Protein AF-A0A397UPJ2-F1 (afdb_monomer_lite)

Radius of gyration: 20.9 Å; chains: 1; bounding box: 59×43×57 Å

Sequence (207 aa):
MSSYKTDNSIGLPILYLQDHKKALWNKFHKKYPNGMQRTTFMTQLEGSRFVYKETLGSLCTTCNELGYKVFENIESLINTQIKNNMLKVRNDARDGSKFVRKGFATNLKVSPIEVALHSPCISHCLQQAFDNCNLDHPEICKDCDKLFTLFSNLKENVDSEFHESLIEYQNQLIYLMAHHARKTYLNAQLDVELAQLDMNGALLIVD

Foldseek 3Di:
DQLFDADPVPRHTAAEDPAPPVVVVVVVVPDDPPDDDPVNSVVVVVPDRYDYPPCCCCNPVLSNCLLPVLLVVVVVCCVPQPPPPPPVLVVLSVLLSCCLNPVLLVLWDADLVLHGDADLACLRRLCNLVVNDPDHNPDHDPSVVSLVVSLVVSCVRGDPVCNVVSVVSSVSSSVSSSVSSVVSSVVSCPVVQVVPADPPDDDDDDD

Secondary structure (DSSP, 8-state):
----PBPTTT-PBPEEESS-HHHHHHHHHTT--S---HHHHHHHHHSSSEEEGGGGGGTSHHIIIIIIIHHHHHHHHHHHHS-TT-HHHHHHHHHHHHIIIIIGGGG--B-TTSPBPP-SBGGG-HHHHTT---S---B--HHHHHHHHHHHHHHHHS-GGGHHHHHHHHHHHHHHHHHHHHHHHHHHHHHHHHHT--TT-------

pLDDT: mean 74.75, std 17.22, range [31.22, 95.62]

Structure (mmCIF, N/CA/C/O backbone):
data_AF-A0A397UPJ2-F1
#
_entry.id   AF-A0A397UPJ2-F1
#
loop_
_atom_site.group_PDB
_atom_site.id
_atom_site.type_symbol
_atom_site.label_atom_id
_atom_site.label_alt_id
_atom_site.label_comp_id
_atom_site.label_asym_id
_atom_site.label_entity_id
_atom_site.label_seq_id
_atom_site.pdbx_PDB_ins_code
_atom_site.Cartn_x
_atom_site.Cartn_y
_atom_site.Cartn_z
_atom_site.occupancy
_atom_site.B_iso_or_equiv
_atom_site.auth_seq_id
_atom_site.auth_comp_id
_atom_site.auth_asym_id
_atom_site.auth_atom_id
_atom_site.pdbx_PDB_model_num
ATOM 1 N N . MET A 1 1 ? 3.906 25.081 -5.297 1.00 31.22 1 MET A N 1
ATOM 2 C CA . MET A 1 1 ? 5.373 25.195 -5.119 1.00 31.22 1 MET A CA 1
ATOM 3 C C . MET A 1 1 ? 5.933 23.786 -5.139 1.00 31.22 1 MET A C 1
ATOM 5 O O . MET A 1 1 ? 5.355 22.944 -4.466 1.00 31.22 1 MET A O 1
ATOM 9 N N . SER A 1 2 ? 6.943 23.493 -5.965 1.00 34.75 2 SER A N 1
ATOM 10 C CA . SER A 1 2 ? 7.467 22.125 -6.059 1.00 34.75 2 SER A CA 1
ATOM 11 C C . SER A 1 2 ? 8.169 21.735 -4.751 1.00 34.75 2 SER A C 1
ATOM 13 O O . SER A 1 2 ? 8.813 22.562 -4.109 1.00 34.75 2 SER A O 1
ATOM 15 N N . SER A 1 3 ? 7.995 20.486 -4.324 1.00 46.88 3 SER A N 1
ATOM 16 C CA . SER A 1 3 ? 8.509 19.916 -3.068 1.00 46.88 3 SER A CA 1
ATOM 17 C C . SER A 1 3 ? 10.014 19.603 -3.101 1.00 46.88 3 SER A C 1
ATOM 19 O O . SER A 1 3 ? 10.554 19.027 -2.153 1.00 46.88 3 SER A O 1
ATOM 21 N N . TYR A 1 4 ? 10.715 19.989 -4.171 1.00 48.19 4 TYR A N 1
ATOM 22 C CA . TYR A 1 4 ? 12.135 19.710 -4.351 1.00 48.19 4 TYR A CA 1
ATOM 23 C C . TYR A 1 4 ? 12.981 20.681 -3.532 1.00 48.19 4 TYR A C 1
ATOM 25 O O . TYR A 1 4 ? 13.008 21.885 -3.784 1.00 48.19 4 TYR A O 1
ATOM 33 N N . LYS A 1 5 ? 13.703 20.145 -2.545 1.00 54.22 5 LYS A N 1
ATOM 34 C CA . LYS A 1 5 ? 14.670 20.929 -1.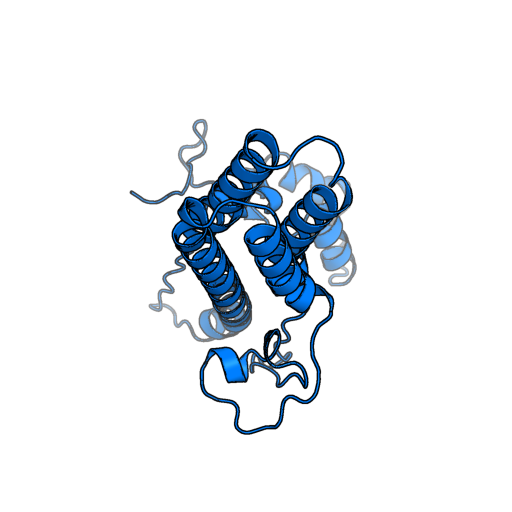776 1.00 54.22 5 LYS A CA 1
ATOM 35 C C . LYS A 1 5 ? 15.905 21.195 -2.635 1.00 54.22 5 LYS A C 1
ATOM 37 O O . LYS A 1 5 ? 16.397 20.304 -3.323 1.00 54.22 5 LYS A O 1
ATOM 42 N N . THR A 1 6 ? 16.428 22.407 -2.580 1.00 58.97 6 THR A N 1
ATOM 43 C CA . THR A 1 6 ? 17.732 22.753 -3.152 1.00 58.97 6 THR A CA 1
ATOM 44 C C . THR A 1 6 ? 18.796 22.639 -2.075 1.00 58.97 6 THR A C 1
ATOM 46 O O . THR A 1 6 ? 18.542 22.938 -0.910 1.00 58.97 6 THR A O 1
ATOM 49 N N . ASP A 1 7 ? 19.990 22.195 -2.447 1.00 61.72 7 ASP A N 1
ATOM 50 C CA . ASP A 1 7 ? 21.124 22.234 -1.534 1.00 61.72 7 ASP A CA 1
ATOM 51 C C . ASP A 1 7 ? 21.530 23.694 -1.304 1.00 61.72 7 ASP A C 1
ATOM 53 O O . ASP A 1 7 ? 21.898 24.398 -2.246 1.00 61.72 7 ASP A O 1
ATOM 57 N N . ASN A 1 8 ? 21.454 24.144 -0.053 1.00 64.50 8 ASN A N 1
ATOM 58 C CA . ASN A 1 8 ? 21.677 25.542 0.321 1.00 64.50 8 ASN A CA 1
ATOM 59 C C . ASN A 1 8 ? 23.109 26.032 0.054 1.00 64.50 8 ASN A C 1
ATOM 61 O O . ASN A 1 8 ? 23.333 27.238 0.016 1.00 64.50 8 ASN A O 1
ATOM 65 N N . SER A 1 9 ? 24.072 25.124 -0.113 1.00 67.06 9 SER A N 1
ATOM 66 C CA . SER A 1 9 ? 25.475 25.468 -0.350 1.00 67.06 9 SER A CA 1
ATOM 67 C C . SER A 1 9 ? 25.820 25.619 -1.831 1.00 67.06 9 SER A C 1
ATOM 69 O O . SER A 1 9 ? 26.728 26.373 -2.168 1.00 67.06 9 SER A O 1
ATOM 71 N N . ILE A 1 10 ? 25.085 24.943 -2.722 1.00 69.06 10 ILE A N 1
ATOM 72 C CA . ILE A 1 10 ? 25.410 24.887 -4.161 1.00 69.06 10 ILE A CA 1
ATOM 73 C C . ILE A 1 10 ? 24.262 25.370 -5.060 1.00 69.06 10 ILE A C 1
ATOM 75 O O . ILE A 1 10 ? 24.441 25.483 -6.268 1.00 69.06 10 ILE A O 1
ATOM 79 N N . GLY A 1 11 ? 23.076 25.634 -4.502 1.00 66.75 11 GLY A N 1
ATOM 80 C CA . GLY A 1 11 ? 21.906 26.153 -5.225 1.00 66.75 11 GLY A CA 1
ATOM 81 C C . GLY A 1 11 ? 21.246 25.159 -6.187 1.00 66.75 11 GLY A C 1
ATOM 82 O O . GLY A 1 11 ? 20.340 25.522 -6.930 1.00 66.75 11 GLY A O 1
ATOM 83 N N . LEU A 1 12 ? 21.688 23.902 -6.193 1.00 61.72 12 LEU A N 1
ATOM 84 C CA . LEU A 1 12 ? 21.225 22.886 -7.134 1.00 61.72 12 LEU A CA 1
ATOM 85 C C . LEU A 1 12 ? 20.161 21.952 -6.488 1.00 61.72 12 LEU A C 1
ATOM 87 O O . LEU A 1 12 ? 20.225 21.707 -5.277 1.00 61.72 12 LEU A O 1
ATOM 91 N N . PRO A 1 13 ? 19.253 21.315 -7.263 1.00 50.25 13 PRO A N 1
ATOM 92 C CA . PRO A 1 13 ? 18.178 20.443 -6.740 1.00 50.25 13 PRO A CA 1
ATOM 93 C C . PRO A 1 13 ? 18.656 19.127 -6.100 1.00 50.25 13 PRO A C 1
ATOM 95 O O . PRO A 1 13 ? 19.396 18.376 -6.737 1.00 50.25 13 PRO A O 1
ATOM 98 N N . ILE A 1 14 ? 18.233 18.817 -4.872 1.00 59.03 14 ILE A N 1
ATOM 99 C CA . ILE A 1 14 ? 18.568 17.563 -4.172 1.00 59.03 14 ILE A CA 1
ATOM 100 C C . ILE A 1 14 ? 18.069 16.353 -4.972 1.00 59.03 14 ILE A C 1
ATOM 102 O O . ILE A 1 14 ? 16.953 16.343 -5.487 1.00 59.03 14 ILE A O 1
ATOM 106 N N . LEU A 1 15 ? 18.917 15.330 -5.073 1.00 54.28 15 LEU A N 1
ATOM 107 C CA . LEU A 1 15 ? 18.649 14.098 -5.807 1.00 54.28 15 LEU A CA 1
ATOM 108 C C . LEU A 1 15 ? 18.222 13.003 -4.821 1.00 54.28 15 LEU A C 1
ATOM 110 O O . LEU A 1 15 ? 18.795 12.870 -3.742 1.00 54.28 15 LEU A O 1
ATOM 114 N N . TYR A 1 16 ? 17.224 12.193 -5.168 1.00 58.97 16 TYR A N 1
ATOM 115 C CA . TYR A 1 16 ? 16.673 11.190 -4.252 1.00 58.97 16 TYR A CA 1
ATOM 116 C C . TYR A 1 16 ? 16.982 9.774 -4.740 1.00 58.97 16 TYR A C 1
ATOM 118 O O . TYR A 1 16 ? 16.667 9.411 -5.870 1.00 58.97 16 TYR A O 1
ATOM 126 N N . LEU A 1 17 ? 17.611 8.963 -3.889 1.00 53.00 17 LEU A N 1
ATOM 127 C CA . LEU A 1 17 ? 17.987 7.587 -4.221 1.00 53.00 17 LEU A CA 1
ATOM 128 C C . LEU A 1 17 ? 16.812 6.646 -3.998 1.00 53.00 17 LEU A C 1
ATOM 130 O O . LEU A 1 17 ? 16.238 6.654 -2.915 1.00 53.00 17 LEU A O 1
ATOM 134 N N . GLN A 1 18 ? 16.511 5.799 -4.983 1.00 50.25 18 GLN A N 1
ATOM 135 C CA . GLN A 1 18 ? 15.417 4.826 -4.930 1.00 50.25 18 GLN A CA 1
ATOM 136 C C . GLN A 1 18 ? 15.687 3.614 -4.022 1.00 50.25 18 GLN A C 1
ATOM 138 O O . GLN A 1 18 ? 14.774 3.119 -3.374 1.00 50.25 18 GLN A O 1
ATOM 143 N N . ASP A 1 19 ? 16.926 3.152 -3.921 1.00 52.41 19 ASP A N 1
ATOM 144 C CA . ASP A 1 19 ? 17.289 2.019 -3.065 1.00 52.41 19 ASP A CA 1
ATOM 145 C C . ASP A 1 19 ? 18.333 2.457 -2.029 1.00 52.41 19 ASP A C 1
ATOM 147 O O . ASP A 1 19 ? 19.023 3.466 -2.213 1.00 52.41 19 ASP A O 1
ATOM 151 N N . HIS A 1 20 ? 18.486 1.715 -0.922 1.00 57.12 20 HIS A N 1
ATOM 152 C CA . HIS A 1 20 ? 19.524 2.056 0.057 1.00 57.12 20 HIS A CA 1
ATOM 153 C C . HIS A 1 20 ? 20.905 1.875 -0.560 1.00 57.12 20 HIS A C 1
ATOM 155 O O . HIS A 1 20 ? 21.115 0.994 -1.397 1.00 57.12 20 HIS A O 1
ATOM 161 N N . LYS A 1 21 ? 21.886 2.655 -0.085 1.00 58.38 21 LYS A N 1
ATOM 162 C CA . LYS A 1 21 ? 23.268 2.647 -0.604 1.00 58.38 21 LYS A CA 1
ATOM 163 C C . LYS A 1 21 ? 23.825 1.220 -0.773 1.00 58.38 21 LYS A C 1
ATOM 165 O O . LYS A 1 21 ? 24.431 0.901 -1.790 1.00 58.38 21 LYS A O 1
ATOM 170 N N . LYS A 1 22 ? 23.536 0.322 0.181 1.00 58.09 22 LYS A N 1
ATOM 171 C CA . LYS A 1 22 ? 23.939 -1.102 0.144 1.00 58.09 22 LYS A CA 1
ATOM 172 C C . LYS A 1 22 ? 23.245 -1.953 -0.948 1.00 58.09 22 LYS A C 1
ATOM 174 O O . LYS A 1 22 ? 23.855 -2.895 -1.441 1.00 58.09 22 LYS A O 1
ATOM 179 N N . ALA A 1 23 ? 22.013 -1.647 -1.349 1.00 61.28 23 ALA A N 1
ATOM 180 C CA . ALA A 1 23 ? 21.293 -2.357 -2.409 1.00 61.28 23 ALA A CA 1
ATOM 181 C C . ALA A 1 23 ? 21.752 -1.882 -3.793 1.00 61.28 23 ALA A C 1
ATOM 183 O O . ALA A 1 23 ? 22.060 -2.715 -4.647 1.00 61.28 23 ALA A O 1
ATOM 184 N N . LEU A 1 24 ? 21.912 -0.564 -3.973 1.00 58.84 24 LEU A N 1
ATOM 185 C CA . LEU A 1 24 ? 22.526 0.019 -5.173 1.00 58.84 24 LEU A CA 1
ATOM 186 C C . LEU A 1 24 ? 23.923 -0.557 -5.410 1.00 58.84 24 LEU A C 1
ATOM 188 O O . LEU A 1 24 ? 24.246 -0.963 -6.522 1.00 58.84 24 LEU A O 1
ATOM 192 N N . TRP A 1 25 ? 24.707 -0.691 -4.341 1.00 59.22 25 TRP A N 1
ATOM 193 C CA . TRP A 1 25 ? 26.017 -1.332 -4.365 1.00 59.22 25 TRP A CA 1
ATOM 194 C C . TRP A 1 25 ? 25.984 -2.769 -4.907 1.00 59.22 25 TRP A C 1
ATOM 196 O O . TRP A 1 25 ? 26.694 -3.093 -5.858 1.00 59.22 25 TRP A O 1
ATOM 206 N N . ASN A 1 26 ? 25.130 -3.629 -4.346 1.00 60.22 26 ASN A N 1
ATOM 207 C CA . ASN A 1 26 ? 25.022 -5.027 -4.779 1.00 60.22 26 ASN A CA 1
ATOM 208 C C . ASN A 1 26 ? 24.578 -5.153 -6.247 1.00 60.22 26 ASN A C 1
ATOM 210 O O . ASN A 1 26 ? 24.963 -6.098 -6.937 1.00 60.22 26 ASN A O 1
ATOM 214 N N . LYS A 1 27 ? 23.779 -4.196 -6.732 1.00 59.09 27 LYS A N 1
ATOM 215 C CA . LYS A 1 27 ? 23.337 -4.107 -8.129 1.00 59.09 27 LYS A CA 1
ATOM 216 C C . LYS A 1 27 ? 24.473 -3.647 -9.054 1.00 59.09 27 LYS A C 1
ATOM 218 O O . LYS A 1 27 ? 24.618 -4.200 -10.141 1.00 59.09 27 LYS A O 1
ATOM 223 N N . PHE A 1 28 ? 25.306 -2.703 -8.606 1.00 53.25 28 PHE A N 1
ATOM 224 C CA . PHE A 1 28 ? 26.460 -2.184 -9.352 1.00 53.25 28 PHE A CA 1
ATOM 225 C C . PHE A 1 28 ? 27.577 -3.227 -9.498 1.00 53.25 28 PHE A C 1
ATOM 227 O O . PHE A 1 28 ? 28.099 -3.431 -10.591 1.00 53.25 28 PHE A O 1
ATOM 234 N N . HIS A 1 29 ? 27.870 -3.972 -8.427 1.00 55.66 29 HIS A N 1
ATOM 235 C CA . HIS A 1 29 ? 28.884 -5.032 -8.428 1.00 55.66 29 HIS A CA 1
ATOM 236 C C . HIS A 1 29 ? 28.543 -6.198 -9.376 1.00 55.66 29 HIS A C 1
ATOM 238 O O . HIS A 1 29 ? 29.433 -6.932 -9.803 1.00 55.66 29 HIS A O 1
ATOM 244 N N . LYS A 1 30 ? 27.261 -6.376 -9.723 1.00 55.03 30 LYS A N 1
ATOM 245 C CA . LYS A 1 30 ? 26.817 -7.387 -10.692 1.00 55.03 30 LYS A CA 1
ATOM 246 C C . LYS A 1 30 ? 27.002 -6.973 -12.156 1.00 55.03 30 LYS A C 1
ATOM 248 O O . LYS A 1 30 ? 26.917 -7.853 -13.005 1.00 55.03 30 LYS A O 1
ATOM 253 N N . LYS A 1 31 ? 27.190 -5.683 -12.476 1.00 50.22 31 LYS A N 1
ATOM 254 C CA . LYS A 1 31 ? 27.000 -5.188 -13.854 1.00 50.22 31 LYS A CA 1
ATOM 255 C C . LYS A 1 31 ? 28.237 -4.706 -14.621 1.00 50.22 31 LYS A C 1
ATOM 257 O O . LYS A 1 31 ? 28.090 -4.599 -15.831 1.00 50.22 31 LYS A O 1
ATOM 262 N N . TYR A 1 32 ? 29.424 -4.480 -14.036 1.00 46.91 32 TYR A N 1
ATOM 263 C CA . TYR A 1 32 ? 30.576 -4.049 -14.856 1.00 46.91 32 TYR A CA 1
ATOM 264 C C . TYR A 1 32 ? 31.974 -4.572 -14.442 1.00 46.91 32 TYR A C 1
ATOM 266 O O . TYR A 1 32 ? 32.263 -4.658 -13.250 1.00 46.91 32 TYR A O 1
ATOM 274 N N . PRO A 1 33 ? 32.879 -4.837 -15.418 1.00 46.59 33 PRO A N 1
ATOM 275 C CA . PRO A 1 33 ? 34.286 -5.210 -15.212 1.00 46.59 33 PRO A CA 1
ATOM 276 C C . PRO A 1 33 ? 35.261 -4.012 -15.153 1.00 46.59 33 PRO A C 1
ATOM 278 O O . PRO A 1 33 ? 36.472 -4.197 -15.110 1.00 46.59 33 PRO A O 1
ATOM 281 N N . ASN A 1 34 ? 34.763 -2.773 -15.156 1.00 51.78 34 ASN A N 1
ATOM 282 C CA . ASN A 1 34 ? 35.544 -1.532 -15.297 1.00 51.78 34 ASN A CA 1
ATOM 283 C C . ASN A 1 34 ? 36.188 -1.004 -13.992 1.00 51.78 34 ASN A C 1
ATOM 285 O O . ASN A 1 34 ? 36.651 0.132 -13.951 1.00 51.78 34 ASN A O 1
ATOM 289 N N . GLY A 1 35 ? 36.260 -1.817 -12.934 1.00 50.62 35 GLY A N 1
ATOM 290 C CA . GLY A 1 35 ? 37.205 -1.603 -11.828 1.00 50.62 35 GLY A CA 1
ATOM 291 C C . GLY A 1 35 ? 36.920 -0.444 -10.861 1.00 50.62 35 GLY A C 1
ATOM 292 O O . GLY A 1 35 ? 37.797 -0.114 -10.062 1.00 50.62 35 GLY A O 1
ATOM 293 N N . MET A 1 36 ? 35.729 0.171 -10.874 1.00 51.94 36 MET A N 1
ATOM 294 C CA . MET A 1 36 ? 35.387 1.200 -9.881 1.00 51.94 36 MET A CA 1
ATOM 295 C C . MET A 1 36 ? 35.353 0.590 -8.470 1.00 51.94 36 MET A C 1
ATOM 297 O O . MET A 1 36 ? 34.549 -0.294 -8.171 1.00 51.94 36 MET A O 1
ATOM 301 N N . GLN A 1 37 ? 36.246 1.057 -7.595 1.00 54.84 37 GLN A N 1
ATOM 302 C CA . GLN A 1 37 ? 36.412 0.497 -6.256 1.00 54.84 37 GLN A CA 1
ATOM 303 C C . GLN A 1 37 ? 35.291 0.937 -5.306 1.00 54.84 37 GLN A C 1
ATOM 305 O O . GLN A 1 37 ? 34.761 2.047 -5.393 1.00 54.84 37 GLN A O 1
ATOM 310 N N . ARG A 1 38 ? 34.972 0.063 -4.341 1.00 53.03 38 ARG A N 1
ATOM 311 C CA . ARG A 1 38 ? 33.946 0.271 -3.303 1.00 53.03 38 ARG A CA 1
ATOM 312 C C . ARG A 1 38 ? 34.037 1.629 -2.622 1.00 53.03 38 ARG A C 1
ATOM 314 O O . ARG A 1 38 ? 33.014 2.271 -2.397 1.00 53.03 38 ARG A O 1
ATOM 321 N N . THR A 1 39 ? 35.254 2.046 -2.302 1.00 52.16 39 THR A N 1
ATOM 322 C CA . THR A 1 39 ? 35.517 3.308 -1.619 1.00 52.16 39 THR A CA 1
ATOM 323 C C . THR A 1 39 ? 35.121 4.483 -2.503 1.00 52.16 39 THR A C 1
ATOM 325 O O . THR A 1 39 ? 34.351 5.321 -2.068 1.00 52.16 39 THR A O 1
ATOM 328 N N . THR A 1 40 ? 35.517 4.485 -3.777 1.00 55.69 40 THR A N 1
ATOM 329 C CA . THR A 1 40 ? 35.210 5.561 -4.731 1.00 55.69 40 THR A CA 1
ATOM 330 C C . THR A 1 40 ? 33.707 5.757 -4.938 1.00 55.69 40 THR A C 1
ATOM 332 O O . THR A 1 40 ? 33.230 6.887 -4.875 1.00 55.69 40 THR A O 1
ATOM 335 N N . PHE A 1 41 ? 32.946 4.672 -5.117 1.00 57.53 41 PHE A N 1
ATOM 336 C CA . PHE A 1 41 ? 31.486 4.743 -5.267 1.00 57.53 41 PHE A CA 1
ATOM 337 C C . PHE A 1 41 ? 30.803 5.294 -4.006 1.00 57.53 41 PHE A C 1
ATOM 339 O O . PHE A 1 41 ? 29.926 6.154 -4.086 1.00 57.53 41 PHE A O 1
ATOM 346 N N . MET A 1 42 ? 31.226 4.838 -2.822 1.00 57.31 42 MET A N 1
ATOM 347 C CA . MET A 1 42 ? 30.658 5.312 -1.557 1.00 57.31 42 MET A CA 1
ATOM 348 C C . MET A 1 42 ? 31.047 6.762 -1.252 1.00 57.31 42 MET A C 1
ATOM 350 O O . MET A 1 42 ? 30.175 7.534 -0.868 1.00 57.31 42 MET A O 1
ATOM 354 N N . THR A 1 43 ? 32.299 7.159 -1.499 1.00 56.66 43 THR A N 1
ATOM 355 C CA . THR A 1 43 ? 32.771 8.543 -1.339 1.00 56.66 43 THR A CA 1
ATOM 356 C C . THR A 1 43 ? 32.014 9.495 -2.262 1.00 56.66 43 THR A C 1
ATOM 358 O O . THR A 1 43 ? 31.614 10.575 -1.830 1.00 56.66 43 THR A O 1
ATOM 361 N N . GLN A 1 44 ? 31.726 9.084 -3.503 1.00 58.03 44 GLN A N 1
ATOM 362 C CA . GLN A 1 44 ? 30.885 9.871 -4.404 1.00 58.03 44 GLN A CA 1
ATOM 363 C C . GLN A 1 44 ? 29.458 10.027 -3.876 1.00 58.03 44 GLN A C 1
ATOM 365 O O . GLN A 1 44 ? 28.924 11.125 -3.956 1.00 58.03 44 GLN A O 1
ATOM 370 N N . LEU A 1 45 ? 28.849 8.983 -3.302 1.00 57.38 45 LEU A N 1
ATOM 371 C CA . LEU A 1 45 ? 27.503 9.041 -2.707 1.00 57.38 45 LEU A CA 1
ATOM 372 C C . LEU A 1 45 ? 27.433 9.764 -1.353 1.00 57.38 45 LEU A C 1
ATOM 374 O O . LEU A 1 45 ? 26.342 10.078 -0.878 1.00 57.38 45 LEU A O 1
ATOM 378 N N . GLU A 1 46 ? 28.555 9.923 -0.663 1.00 55.88 46 GLU A N 1
ATOM 379 C CA . GLU A 1 46 ? 28.645 10.595 0.635 1.00 55.88 46 GLU A CA 1
ATOM 380 C C . GLU A 1 46 ? 28.910 12.097 0.481 1.00 55.88 46 GLU A C 1
ATOM 382 O O . GLU A 1 46 ? 28.340 12.885 1.227 1.00 55.88 46 GLU A O 1
ATOM 387 N N . GLY A 1 47 ? 29.683 12.501 -0.534 1.00 57.00 47 GLY A N 1
ATOM 388 C CA . GLY A 1 47 ? 30.002 13.904 -0.834 1.00 57.00 47 GLY A CA 1
ATOM 389 C C . GLY A 1 47 ? 29.048 14.614 -1.802 1.00 57.00 47 GLY A C 1
ATOM 390 O O . GLY A 1 47 ? 29.398 15.658 -2.345 1.00 57.00 47 GLY A O 1
ATOM 391 N N . SER A 1 48 ? 27.874 14.053 -2.083 1.00 62.50 48 SER A N 1
ATOM 392 C CA . SER A 1 48 ? 26.929 14.571 -3.082 1.00 62.50 48 SER A CA 1
ATOM 393 C C . SER A 1 48 ? 25.535 14.801 -2.502 1.00 62.50 48 SER A C 1
ATOM 395 O O . SER A 1 48 ? 25.213 14.382 -1.393 1.00 62.50 48 SER A O 1
ATOM 397 N N . ARG A 1 49 ? 24.683 15.489 -3.270 1.00 58.19 49 ARG A N 1
ATOM 398 C CA . ARG A 1 49 ? 23.362 15.990 -2.851 1.00 58.19 49 ARG A CA 1
ATOM 399 C C . ARG A 1 49 ? 22.277 14.900 -2.829 1.00 58.19 49 ARG A C 1
ATOM 401 O O . ARG A 1 49 ? 21.144 15.171 -3.221 1.00 58.19 49 ARG A O 1
ATOM 408 N N . PHE A 1 50 ? 22.624 13.666 -2.449 1.00 52.81 50 PHE A N 1
ATOM 409 C CA . PHE A 1 50 ? 21.715 12.515 -2.475 1.00 52.81 50 PHE A CA 1
ATOM 410 C C . PHE A 1 50 ? 21.048 12.247 -1.117 1.00 52.81 50 PHE A C 1
ATOM 412 O O . PHE A 1 50 ? 21.729 12.035 -0.115 1.00 52.81 50 PHE A O 1
ATOM 419 N N . VAL A 1 51 ? 19.715 12.152 -1.096 1.00 53.78 51 VAL A N 1
ATOM 420 C CA . VAL A 1 51 ? 18.909 11.771 0.083 1.00 53.78 51 VAL A CA 1
ATOM 421 C C . VAL A 1 51 ? 18.245 10.405 -0.143 1.00 53.78 51 VAL A C 1
ATOM 423 O O . VAL A 1 51 ? 17.800 10.091 -1.245 1.00 53.78 51 VAL A O 1
ATOM 426 N N . TYR A 1 52 ? 18.207 9.553 0.887 1.00 47.44 52 TYR A N 1
ATOM 427 C CA . TYR A 1 52 ? 17.723 8.167 0.792 1.00 47.44 52 TYR A CA 1
ATOM 428 C C . TYR A 1 52 ? 16.179 8.038 0.835 1.00 47.44 52 TYR A C 1
ATOM 430 O O . TYR A 1 52 ? 15.536 8.694 1.653 1.00 47.44 52 TYR A O 1
ATOM 438 N N . LYS A 1 53 ? 15.601 7.156 -0.013 1.00 50.56 53 LYS A N 1
ATOM 439 C CA . LYS A 1 53 ? 14.151 6.973 -0.279 1.00 50.56 53 LYS A CA 1
ATOM 440 C C . LYS A 1 53 ? 13.235 6.721 0.912 1.00 50.56 53 LYS A C 1
ATOM 442 O O . LYS A 1 53 ? 12.029 6.889 0.752 1.00 50.56 53 LYS A O 1
ATOM 447 N N . GLU A 1 54 ? 13.735 6.297 2.071 1.00 40.91 54 GLU A N 1
ATOM 448 C CA . GLU A 1 54 ? 12.852 5.933 3.193 1.00 40.91 54 GLU A CA 1
ATOM 449 C C . GLU A 1 54 ? 12.012 7.104 3.728 1.00 40.91 54 GLU A C 1
ATOM 451 O O . GLU A 1 54 ? 11.012 6.871 4.403 1.00 40.91 54 GLU A O 1
ATOM 456 N N . THR A 1 55 ? 12.349 8.345 3.366 1.00 39.06 55 THR A N 1
ATOM 457 C CA . THR A 1 55 ? 11.589 9.554 3.714 1.00 39.06 55 THR A CA 1
ATOM 458 C C . THR A 1 55 ? 10.772 10.143 2.561 1.00 39.06 55 THR A C 1
ATOM 460 O O . THR A 1 55 ? 10.100 11.144 2.760 1.00 39.06 55 THR A O 1
ATOM 463 N N . LEU A 1 56 ? 10.730 9.534 1.368 1.00 41.94 56 LEU A N 1
ATOM 464 C CA . LEU A 1 56 ? 9.858 10.023 0.281 1.00 41.94 56 LEU A CA 1
ATOM 465 C C . LEU A 1 56 ? 8.365 9.731 0.532 1.00 41.94 56 LEU A C 1
ATOM 467 O O . LEU A 1 56 ? 7.510 10.332 -0.112 1.00 41.94 56 LEU A O 1
ATOM 471 N N . GLY A 1 57 ? 8.029 8.882 1.511 1.00 42.22 57 GLY A N 1
ATOM 472 C CA . GLY A 1 57 ? 6.650 8.755 1.997 1.00 42.22 57 GLY A CA 1
ATOM 473 C C . GLY A 1 57 ? 6.079 10.072 2.545 1.00 42.22 57 GLY A C 1
ATOM 474 O O . GLY A 1 57 ? 4.868 10.242 2.523 1.00 42.22 57 GLY A O 1
ATOM 475 N N . SER A 1 58 ? 6.928 11.014 2.979 1.00 41.38 58 SER A N 1
ATOM 476 C CA . SER A 1 58 ? 6.510 12.359 3.400 1.00 41.38 58 SER A CA 1
ATOM 477 C C . SER A 1 58 ? 6.619 13.428 2.304 1.00 41.38 58 SER A C 1
ATOM 479 O O . SER A 1 58 ? 6.239 14.574 2.531 1.00 41.38 58 SER A O 1
ATOM 481 N N . LEU A 1 59 ? 7.134 13.075 1.121 1.00 48.31 59 LEU A N 1
ATOM 482 C CA . LEU A 1 59 ? 7.221 13.968 -0.043 1.00 48.31 59 LEU A CA 1
ATOM 483 C C . LEU A 1 59 ? 6.023 13.802 -0.979 1.00 48.31 59 LEU A C 1
ATOM 485 O O . LEU A 1 59 ? 5.570 14.791 -1.553 1.00 48.31 59 LEU A O 1
ATOM 489 N N . CYS A 1 60 ? 5.452 12.596 -1.026 1.00 65.31 60 CYS A N 1
ATOM 490 C CA . CYS A 1 60 ? 4.133 12.389 -1.593 1.00 65.31 60 CYS A CA 1
ATOM 491 C C . CYS A 1 60 ? 3.091 12.853 -0.572 1.00 65.31 60 CYS A C 1
ATOM 493 O O . CYS A 1 60 ? 2.916 12.231 0.480 1.00 65.31 60 CYS A O 1
ATOM 495 N N . THR A 1 61 ? 2.383 13.939 -0.885 1.00 65.50 61 THR A N 1
ATOM 496 C CA . THR A 1 61 ? 1.358 14.522 -0.007 1.00 65.50 61 THR A CA 1
ATOM 497 C C . THR A 1 61 ? 0.302 13.485 0.372 1.00 65.50 61 THR A C 1
ATOM 499 O O . THR A 1 61 ? -0.048 13.373 1.541 1.00 65.50 61 THR A O 1
ATOM 502 N N . THR A 1 62 ? -0.099 12.631 -0.573 1.00 72.75 62 THR A N 1
ATOM 503 C CA . THR A 1 62 ? -1.029 11.520 -0.333 1.00 72.75 62 THR A CA 1
ATOM 504 C C . THR A 1 62 ? -0.470 10.481 0.639 1.00 72.75 62 THR A C 1
ATOM 506 O O . THR A 1 62 ? -1.170 10.068 1.560 1.00 72.75 62 THR A O 1
ATOM 509 N N . CYS A 1 63 ? 0.790 10.065 0.485 1.00 72.75 63 CYS A N 1
ATOM 510 C CA . CYS A 1 63 ? 1.415 9.128 1.421 1.00 72.75 63 CYS A CA 1
ATOM 511 C C . CYS A 1 63 ? 1.567 9.744 2.820 1.00 72.75 63 CYS A C 1
ATOM 513 O O . CYS A 1 63 ? 1.416 9.037 3.814 1.00 72.75 63 CYS A O 1
ATOM 515 N N . ASN A 1 64 ? 1.815 11.051 2.913 1.00 70.19 64 ASN A N 1
ATOM 516 C CA . ASN A 1 64 ? 1.923 11.752 4.186 1.00 70.19 64 ASN A CA 1
ATOM 517 C C . ASN A 1 64 ? 0.558 11.885 4.882 1.00 70.19 64 ASN A C 1
ATOM 519 O O . ASN A 1 64 ? 0.380 11.446 6.018 1.00 70.19 64 ASN A O 1
ATOM 523 N N . GLU A 1 65 ? -0.422 12.457 4.184 1.00 74.25 65 GLU A N 1
ATOM 524 C CA . GLU A 1 65 ? -1.758 12.725 4.716 1.00 74.25 65 GLU A CA 1
ATOM 525 C C . GLU A 1 65 ? -2.518 11.436 5.002 1.00 74.25 65 GLU A C 1
ATOM 527 O O . GLU A 1 65 ? -3.082 11.286 6.078 1.00 74.25 65 GLU A O 1
ATOM 532 N N . LEU A 1 66 ? -2.499 10.470 4.086 1.00 77.44 66 LEU A N 1
ATOM 533 C CA . LEU A 1 66 ? -3.282 9.247 4.253 1.00 77.44 66 LEU A CA 1
ATOM 534 C C . LEU A 1 66 ? -2.483 8.154 4.958 1.00 77.44 66 LEU A C 1
ATOM 536 O O . LEU A 1 66 ? -3.016 7.407 5.769 1.00 77.44 66 LEU A O 1
ATOM 540 N N . GLY A 1 67 ? -1.183 8.059 4.683 1.00 74.38 67 GLY A N 1
ATOM 541 C CA . GLY A 1 67 ? -0.337 7.024 5.264 1.00 74.38 67 GLY A CA 1
ATOM 542 C C . GLY A 1 67 ? 0.068 7.316 6.696 1.00 74.38 67 GLY A C 1
ATOM 543 O O . GLY A 1 67 ? 0.148 6.374 7.477 1.00 74.38 67 GLY A O 1
ATOM 544 N N . TYR A 1 68 ? 0.311 8.567 7.086 1.00 78.50 68 TYR A N 1
ATOM 545 C CA . TYR A 1 68 ? 0.741 8.888 8.452 1.00 78.50 68 TYR A CA 1
ATOM 546 C C . TYR A 1 68 ? -0.405 9.393 9.317 1.00 78.50 68 TYR A C 1
ATOM 548 O O . TYR A 1 68 ? -0.732 8.735 10.306 1.00 78.50 68 TYR A O 1
ATOM 556 N N . LYS A 1 69 ? -1.074 10.470 8.895 1.00 83.38 69 LYS A N 1
ATOM 557 C CA . LYS A 1 69 ? -2.096 11.144 9.710 1.00 83.38 69 LYS A CA 1
ATOM 558 C C . LYS A 1 69 ? -3.295 10.251 10.037 1.00 83.38 69 LYS A C 1
ATOM 560 O O . LYS A 1 69 ? -3.777 10.266 11.161 1.00 83.38 69 LYS A O 1
ATOM 565 N N . VAL A 1 70 ? -3.754 9.425 9.095 1.00 88.62 70 VAL A N 1
ATOM 566 C CA . VAL A 1 70 ? -4.901 8.525 9.334 1.00 88.62 70 VAL A CA 1
ATOM 567 C C . VAL A 1 70 ? -4.576 7.475 10.390 1.00 88.62 70 VAL A C 1
ATOM 569 O O . VAL A 1 70 ? -5.377 7.232 11.286 1.00 88.62 70 VAL A O 1
ATOM 572 N N . PHE A 1 71 ? -3.381 6.886 10.346 1.00 86.50 71 PHE A N 1
ATOM 573 C CA . PHE A 1 71 ? -2.963 5.936 11.377 1.00 86.50 71 PHE A CA 1
ATOM 574 C C . PHE A 1 71 ? -2.688 6.612 12.725 1.00 86.50 71 PHE A C 1
ATOM 576 O O . PHE A 1 71 ? -2.985 6.007 13.747 1.00 86.50 71 PHE A O 1
ATOM 583 N N . GLU A 1 72 ? -2.193 7.853 12.754 1.00 87.69 72 GLU A N 1
ATOM 584 C CA . GLU A 1 72 ? -2.103 8.642 13.995 1.00 87.69 72 GLU A CA 1
ATOM 585 C C . GLU A 1 72 ? -3.490 8.897 14.599 1.00 87.69 72 GLU A C 1
ATOM 587 O O . GLU A 1 72 ? -3.682 8.715 15.800 1.00 87.69 72 GLU A O 1
ATOM 592 N N . ASN A 1 73 ? -4.483 9.232 13.770 1.00 91.06 73 ASN A N 1
ATOM 593 C CA . ASN A 1 73 ? -5.867 9.400 14.210 1.00 91.06 73 ASN A CA 1
ATOM 594 C C . ASN A 1 73 ? -6.459 8.088 14.745 1.00 91.06 73 ASN A C 1
ATOM 596 O O . ASN A 1 73 ? -7.117 8.095 15.784 1.00 91.06 73 ASN A O 1
ATOM 600 N N . ILE A 1 74 ? -6.201 6.958 14.076 1.00 91.19 74 ILE A N 1
ATOM 601 C CA . ILE A 1 74 ? -6.615 5.627 14.547 1.00 91.19 74 ILE A CA 1
ATOM 602 C C . ILE A 1 74 ? -5.935 5.299 15.881 1.00 91.19 74 ILE A C 1
ATOM 604 O O . ILE A 1 74 ? -6.600 4.846 16.808 1.00 91.19 74 ILE A O 1
ATOM 608 N N . GLU A 1 75 ? -4.630 5.541 16.018 1.00 89.06 75 GLU A N 1
ATOM 609 C CA . GLU A 1 75 ? -3.908 5.319 17.276 1.00 89.06 75 GLU A CA 1
ATOM 610 C C . GLU A 1 75 ? -4.443 6.207 18.405 1.00 89.06 75 GLU A C 1
ATOM 612 O O . GLU A 1 75 ? -4.624 5.725 19.525 1.00 89.06 75 GLU A O 1
ATOM 617 N N . SER A 1 76 ? -4.749 7.476 18.118 1.00 90.38 76 SER A N 1
ATOM 618 C CA . SER A 1 76 ? -5.386 8.382 19.075 1.00 90.38 76 SER A CA 1
ATOM 619 C C . SER A 1 76 ? -6.755 7.859 19.497 1.00 90.38 76 SER A C 1
ATOM 621 O O . SER A 1 76 ? -7.028 7.781 20.691 1.00 90.38 76 SER A O 1
ATOM 623 N N . LEU A 1 77 ? -7.589 7.434 18.544 1.00 90.38 77 LEU A N 1
ATOM 624 C CA . LEU A 1 77 ? -8.903 6.858 18.826 1.00 90.38 77 LEU A CA 1
ATOM 625 C C . LEU A 1 77 ? -8.784 5.613 19.713 1.00 90.38 77 LEU A C 1
ATOM 627 O O . LEU A 1 77 ? -9.480 5.513 20.719 1.00 90.38 77 LEU A O 1
ATOM 631 N N . ILE A 1 78 ? -7.864 4.699 19.390 1.00 88.44 78 ILE A N 1
ATOM 632 C CA . ILE A 1 78 ? -7.593 3.502 20.197 1.00 88.44 78 ILE A CA 1
ATOM 633 C C . ILE A 1 78 ? -7.193 3.901 21.620 1.00 88.44 78 ILE A C 1
ATOM 635 O O . ILE A 1 78 ? -7.716 3.346 22.579 1.00 88.44 78 ILE A O 1
ATOM 639 N N . ASN A 1 79 ? -6.279 4.858 21.779 1.00 86.44 79 ASN A N 1
ATOM 640 C CA . ASN A 1 79 ? -5.778 5.246 23.097 1.00 86.44 79 ASN A CA 1
ATOM 641 C C . ASN A 1 79 ? -6.821 5.989 23.944 1.00 86.44 79 ASN A C 1
ATOM 643 O O . ASN A 1 79 ? -6.776 5.883 25.169 1.00 86.44 79 ASN A O 1
ATOM 647 N N . THR A 1 80 ? -7.735 6.732 23.319 1.00 87.31 80 THR A N 1
ATOM 648 C CA . THR A 1 80 ? -8.786 7.476 24.026 1.00 87.31 80 THR A CA 1
ATOM 649 C C . THR A 1 80 ? -9.992 6.598 24.351 1.00 87.31 80 THR A C 1
ATOM 651 O O . THR A 1 80 ? -10.500 6.672 25.467 1.00 87.31 80 THR A O 1
ATOM 654 N N . GLN A 1 81 ? -10.443 5.771 23.405 1.00 85.19 81 GLN A N 1
ATOM 655 C CA . GLN A 1 81 ? -11.728 5.069 23.505 1.00 85.19 81 GLN A CA 1
ATOM 656 C C . GLN A 1 81 ? -11.601 3.616 23.967 1.00 85.19 81 GLN A C 1
ATOM 658 O O . GLN A 1 81 ? -12.520 3.074 24.578 1.00 85.19 81 GLN A O 1
ATOM 663 N N . ILE A 1 82 ? -10.456 2.968 23.737 1.00 79.25 82 ILE A N 1
ATOM 664 C CA . ILE A 1 82 ? -10.286 1.544 24.032 1.00 79.25 82 ILE A CA 1
ATOM 665 C C . ILE A 1 82 ? -9.448 1.374 25.306 1.00 79.25 82 ILE A C 1
ATOM 667 O O . ILE A 1 82 ? -8.245 1.639 25.338 1.00 79.25 82 ILE A O 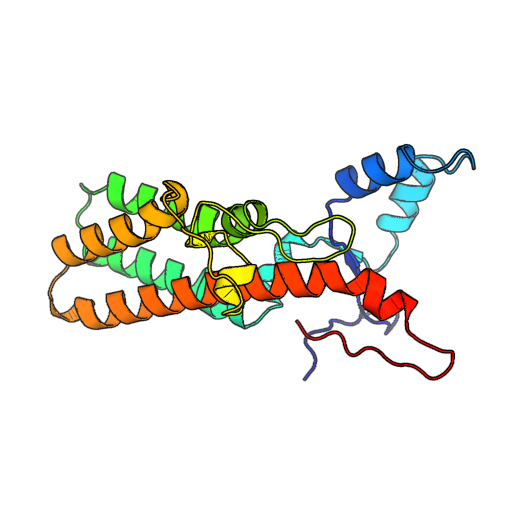1
ATOM 671 N N . LYS A 1 83 ? -10.083 0.896 26.388 1.00 68.25 83 LYS A N 1
ATOM 672 C CA . LYS A 1 83 ? -9.414 0.609 27.674 1.00 68.25 83 LYS A CA 1
ATOM 673 C C . LYS A 1 83 ? -8.282 -0.422 27.506 1.00 68.25 83 LYS A C 1
ATOM 675 O O . LYS A 1 83 ? -8.330 -1.269 26.618 1.00 68.25 83 LYS A O 1
ATOM 680 N N . ASN A 1 84 ? -7.306 -0.385 28.424 1.00 61.47 84 ASN A N 1
ATOM 681 C CA . ASN A 1 84 ? -6.005 -1.096 28.449 1.00 61.47 84 ASN A CA 1
ATOM 682 C C . ASN A 1 84 ? -5.937 -2.586 28.022 1.00 61.47 84 ASN A C 1
ATOM 684 O O . ASN A 1 84 ? -4.834 -3.100 27.846 1.00 61.47 84 ASN A O 1
ATOM 688 N N . ASN A 1 85 ? -7.051 -3.291 27.821 1.00 58.44 85 ASN A N 1
ATOM 689 C CA . ASN A 1 85 ? -7.070 -4.734 27.578 1.00 58.44 85 ASN A CA 1
ATOM 690 C C . ASN A 1 85 ? -7.031 -5.153 26.096 1.00 58.44 85 ASN A C 1
ATOM 692 O O . ASN A 1 85 ? -6.900 -6.342 25.818 1.00 58.44 85 ASN A O 1
ATOM 696 N N . MET A 1 86 ? -7.059 -4.228 25.130 1.00 71.75 86 MET A N 1
ATOM 697 C CA . MET A 1 86 ? -7.046 -4.580 23.696 1.00 71.75 86 MET A CA 1
ATOM 698 C C . MET A 1 86 ? -5.658 -4.446 23.057 1.00 71.75 86 MET A C 1
ATOM 700 O O . MET A 1 86 ? -5.478 -3.839 22.001 1.00 71.75 86 MET A O 1
ATOM 704 N N . LEU A 1 87 ? -4.657 -5.069 23.685 1.00 74.81 87 LEU A N 1
ATOM 705 C CA . LEU A 1 87 ? -3.274 -5.141 23.186 1.00 74.81 87 LEU A CA 1
ATOM 706 C C . LEU A 1 87 ? -3.212 -5.691 21.747 1.00 74.81 87 LEU A C 1
ATOM 708 O O . LEU A 1 87 ? -2.383 -5.261 20.947 1.00 74.81 87 LEU A O 1
ATOM 712 N N . LYS A 1 88 ? -4.154 -6.578 21.405 1.00 81.62 88 LYS A N 1
ATOM 713 C CA . LYS A 1 88 ? -4.351 -7.117 20.057 1.00 81.62 88 LYS A CA 1
ATOM 714 C C . LYS A 1 88 ? -4.698 -6.032 19.028 1.00 81.62 88 LYS A C 1
ATOM 716 O O . LYS A 1 88 ? -3.992 -5.929 18.038 1.00 81.62 88 LYS A O 1
ATOM 721 N N . VAL A 1 89 ? -5.687 -5.170 19.288 1.00 83.69 89 VAL A N 1
ATOM 722 C CA . VAL A 1 89 ? -6.116 -4.103 18.351 1.00 83.69 89 VAL A CA 1
ATOM 723 C C . VAL A 1 89 ? -4.981 -3.120 18.073 1.00 83.69 89 VAL A C 1
ATOM 725 O O . VAL A 1 89 ? -4.773 -2.706 16.936 1.00 83.69 89 VAL A O 1
ATOM 728 N N . ARG A 1 90 ? -4.187 -2.790 19.098 1.00 83.75 90 ARG A N 1
ATOM 729 C CA . ARG A 1 90 ? -3.006 -1.932 18.939 1.00 83.75 90 ARG A CA 1
ATOM 730 C C . ARG A 1 90 ? -1.929 -2.586 18.068 1.00 83.75 90 ARG A C 1
ATOM 732 O O . ARG A 1 90 ? -1.309 -1.908 17.250 1.00 83.75 90 ARG A O 1
ATOM 739 N N . ASN A 1 91 ? -1.691 -3.884 18.250 1.00 85.12 91 ASN A N 1
ATOM 740 C CA . ASN A 1 91 ? -0.742 -4.624 17.421 1.00 85.12 91 ASN A CA 1
ATOM 741 C C . ASN A 1 91 ? -1.241 -4.733 15.975 1.00 85.12 91 ASN A C 1
ATOM 743 O O . ASN A 1 91 ? -0.477 -4.442 15.059 1.00 85.12 91 ASN A O 1
ATOM 747 N N . ASP A 1 92 ? -2.526 -5.032 15.780 1.00 85.94 92 ASP A N 1
ATOM 748 C CA . ASP A 1 92 ? -3.158 -5.115 14.462 1.00 85.94 92 ASP A CA 1
ATOM 749 C C . ASP A 1 92 ? -3.085 -3.765 13.724 1.00 85.94 92 ASP A C 1
ATOM 751 O O . ASP A 1 92 ? -2.722 -3.725 12.549 1.00 85.94 92 ASP A O 1
ATOM 755 N N . ALA A 1 93 ? -3.327 -2.644 14.418 1.00 86.81 93 ALA A N 1
ATOM 756 C CA . ALA A 1 93 ? -3.181 -1.299 13.856 1.00 86.81 93 ALA A CA 1
ATOM 757 C C . ALA A 1 93 ? -1.742 -1.004 13.416 1.00 86.81 93 ALA A C 1
ATOM 759 O O . ALA A 1 93 ? -1.504 -0.507 12.311 1.00 86.81 93 ALA A O 1
ATOM 760 N N . ARG A 1 94 ? -0.762 -1.363 14.250 1.00 86.50 94 ARG A N 1
ATOM 761 C CA . ARG A 1 94 ? 0.661 -1.182 13.946 1.00 86.50 94 ARG A CA 1
ATOM 762 C C . ARG A 1 94 ? 1.107 -2.035 12.761 1.00 86.50 94 ARG A C 1
ATOM 764 O O . ARG A 1 94 ? 1.859 -1.555 11.909 1.00 86.50 94 ARG A O 1
ATOM 771 N N . ASP A 1 95 ? 0.683 -3.289 12.714 1.00 87.06 95 ASP A N 1
ATOM 772 C CA . ASP A 1 95 ? 1.064 -4.220 11.656 1.00 87.06 95 ASP A CA 1
ATOM 773 C C . ASP A 1 95 ? 0.373 -3.869 10.336 1.00 87.06 95 ASP A C 1
ATOM 775 O O . ASP A 1 95 ? 1.040 -3.822 9.301 1.00 87.06 95 ASP A O 1
ATOM 779 N N . GLY A 1 96 ? -0.909 -3.494 10.380 1.00 86.50 96 GLY A N 1
ATOM 780 C CA . GLY A 1 96 ? -1.634 -2.934 9.240 1.00 86.50 96 GLY A CA 1
ATOM 781 C C . GLY A 1 96 ? -0.956 -1.675 8.699 1.00 86.50 96 GLY A C 1
ATOM 782 O O . GLY A 1 96 ? -0.730 -1.562 7.497 1.00 86.50 96 GLY A O 1
ATOM 783 N N . SER A 1 97 ? -0.516 -0.775 9.582 1.00 85.56 97 SER A N 1
ATOM 784 C CA . SER A 1 97 ? 0.229 0.428 9.197 1.00 85.56 97 SER A CA 1
ATOM 785 C C . SER A 1 97 ? 1.529 0.110 8.468 1.00 85.56 97 SER A C 1
ATOM 787 O O . SER A 1 97 ? 1.801 0.648 7.391 1.00 85.56 97 SER A O 1
ATOM 789 N N . LYS A 1 98 ? 2.336 -0.806 9.011 1.00 86.56 98 LYS A N 1
ATOM 790 C CA . LYS A 1 98 ? 3.576 -1.245 8.358 1.00 86.56 98 LYS A CA 1
ATOM 791 C C . LYS A 1 98 ? 3.297 -1.885 7.002 1.00 86.56 98 LYS A C 1
ATOM 793 O O . LYS A 1 98 ? 4.017 -1.596 6.044 1.00 86.56 98 LYS A O 1
ATOM 798 N N . PHE A 1 99 ? 2.278 -2.736 6.921 1.00 89.44 99 PHE A N 1
ATOM 799 C CA . PHE A 1 99 ? 1.914 -3.409 5.685 1.00 89.44 99 PHE A CA 1
ATOM 800 C C . PHE A 1 99 ? 1.468 -2.408 4.620 1.00 89.44 99 PHE A C 1
ATOM 802 O O . PHE A 1 99 ? 2.095 -2.357 3.567 1.00 89.44 99 PHE A O 1
ATOM 809 N N . VAL A 1 100 ? 0.476 -1.559 4.897 1.00 87.81 100 VAL A N 1
ATOM 810 C CA . VAL A 1 100 ? -0.040 -0.587 3.919 1.00 87.81 100 VAL A CA 1
ATOM 811 C C . VAL A 1 100 ? 1.071 0.350 3.436 1.00 87.81 100 VAL A C 1
ATOM 813 O O . VAL A 1 100 ? 1.215 0.548 2.234 1.00 87.81 100 VAL A O 1
ATOM 816 N N . ARG A 1 101 ? 1.915 0.858 4.346 1.00 82.12 101 ARG A N 1
ATOM 817 C CA . ARG A 1 101 ? 2.981 1.818 4.003 1.00 82.12 101 ARG A CA 1
ATOM 818 C C . ARG A 1 101 ? 4.157 1.210 3.238 1.00 82.12 101 ARG A C 1
ATOM 820 O O . ARG A 1 101 ? 4.829 1.927 2.501 1.00 82.12 101 ARG A O 1
ATOM 827 N N . LYS A 1 102 ? 4.501 -0.057 3.494 1.00 81.69 102 LYS A N 1
ATOM 828 C CA . LYS A 1 102 ? 5.771 -0.647 3.020 1.00 81.69 102 LYS A CA 1
ATOM 829 C C . LYS A 1 102 ? 5.621 -2.010 2.360 1.00 81.69 102 LYS A C 1
ATOM 831 O O . LYS A 1 102 ? 6.329 -2.292 1.401 1.00 81.69 102 LYS A O 1
ATOM 836 N N . GLY A 1 103 ? 4.747 -2.863 2.884 1.00 85.62 103 GLY A N 1
ATOM 837 C CA . GLY A 1 103 ? 4.584 -4.239 2.415 1.00 85.62 103 GLY A CA 1
ATOM 838 C C . GLY A 1 103 ? 3.687 -4.357 1.187 1.00 85.62 103 GLY A C 1
ATOM 839 O O . GLY A 1 103 ? 4.008 -5.119 0.281 1.00 85.62 103 GLY A O 1
ATOM 840 N N . PHE A 1 104 ? 2.612 -3.572 1.106 1.00 90.44 104 PHE A N 1
ATOM 841 C CA . PHE A 1 104 ? 1.596 -3.708 0.064 1.00 90.44 104 PHE A CA 1
ATOM 842 C C . PHE A 1 104 ? 2.194 -3.622 -1.344 1.00 90.44 104 PHE A C 1
ATOM 844 O O . PHE A 1 104 ? 2.002 -4.525 -2.156 1.00 90.44 104 PHE A O 1
ATOM 851 N N . ALA A 1 105 ? 3.007 -2.593 -1.601 1.00 88.94 105 ALA A N 1
ATOM 852 C CA . ALA A 1 105 ? 3.604 -2.372 -2.915 1.00 88.94 105 ALA A CA 1
ATOM 853 C C . ALA A 1 105 ? 4.515 -3.522 -3.381 1.00 88.94 105 ALA A C 1
ATOM 855 O O . ALA A 1 105 ? 4.641 -3.749 -4.580 1.00 88.94 105 ALA A O 1
ATOM 856 N N . THR A 1 106 ? 5.116 -4.279 -2.455 1.00 89.38 106 THR A N 1
ATOM 857 C CA . THR A 1 106 ? 5.994 -5.413 -2.796 1.00 89.38 106 THR A CA 1
ATOM 858 C C . THR A 1 106 ? 5.244 -6.626 -3.342 1.00 89.38 106 THR A C 1
ATOM 860 O O . THR A 1 106 ? 5.850 -7.478 -3.988 1.00 89.38 106 THR A O 1
ATOM 863 N N . ASN A 1 107 ? 3.928 -6.696 -3.121 1.00 91.81 107 ASN A N 1
ATOM 864 C CA . ASN A 1 107 ? 3.082 -7.761 -3.653 1.00 91.81 107 ASN A CA 1
ATOM 865 C C . ASN A 1 107 ? 2.586 -7.474 -5.076 1.00 91.81 107 ASN A C 1
ATOM 867 O O . ASN A 1 107 ? 2.048 -8.366 -5.731 1.00 91.81 107 ASN A O 1
ATOM 871 N N . LEU A 1 108 ? 2.768 -6.244 -5.557 1.00 91.19 108 LEU A N 1
ATOM 872 C CA . LEU A 1 108 ? 2.363 -5.826 -6.890 1.00 91.19 108 LEU A CA 1
ATOM 873 C C . LEU A 1 108 ? 3.430 -6.225 -7.904 1.00 91.19 108 LEU A C 1
ATOM 875 O O . LEU A 1 108 ? 4.618 -5.958 -7.714 1.00 91.19 108 LEU A O 1
ATOM 879 N N . LYS A 1 109 ? 3.007 -6.859 -8.998 1.00 90.00 109 LYS A N 1
ATOM 880 C CA . LYS A 1 109 ? 3.926 -7.408 -9.997 1.00 90.00 109 LYS A CA 1
ATOM 881 C C . LYS A 1 109 ? 3.744 -6.736 -11.348 1.00 90.00 109 LYS A C 1
ATOM 883 O O . LYS A 1 109 ? 2.648 -6.705 -11.905 1.00 90.00 109 LYS A O 1
ATOM 888 N N . VAL A 1 110 ? 4.858 -6.266 -11.890 1.00 87.75 110 VAL A N 1
ATOM 889 C CA . VAL A 1 110 ? 4.984 -5.792 -13.268 1.00 87.75 110 VAL A CA 1
ATOM 890 C C . VAL A 1 110 ? 6.000 -6.690 -13.969 1.00 87.75 110 VAL A C 1
ATOM 892 O O . VAL A 1 110 ? 6.977 -7.131 -13.360 1.00 87.75 110 VAL A O 1
ATOM 895 N N . SER A 1 111 ? 5.728 -7.039 -15.221 1.00 84.56 111 SER A N 1
ATOM 896 C CA . SER A 1 111 ? 6.606 -7.892 -16.017 1.00 84.56 111 SER A CA 1
ATOM 897 C C . SER A 1 111 ? 7.895 -7.160 -16.424 1.00 84.56 111 SER A C 1
ATOM 899 O O . SER A 1 111 ? 7.943 -5.932 -16.385 1.00 84.56 111 SER A O 1
ATOM 901 N N . PRO A 1 112 ? 8.938 -7.884 -16.873 1.00 75.19 112 PRO A N 1
ATOM 902 C CA . PRO A 1 112 ? 10.147 -7.266 -17.428 1.00 75.19 112 PRO A CA 1
ATOM 903 C C . PRO A 1 112 ? 9.918 -6.464 -18.715 1.00 75.19 112 PRO A C 1
ATOM 905 O O . PRO A 1 112 ? 10.754 -5.643 -19.060 1.00 75.19 112 PRO A O 1
ATOM 908 N N . ILE A 1 113 ? 8.810 -6.717 -19.421 1.00 76.25 113 ILE A N 1
ATOM 909 C CA . ILE A 1 113 ? 8.344 -5.909 -20.561 1.00 76.25 113 ILE A CA 1
ATOM 910 C C . ILE A 1 113 ? 7.326 -4.852 -20.113 1.00 76.25 113 ILE A C 1
ATOM 912 O O . ILE A 1 113 ? 6.475 -4.426 -20.884 1.00 76.25 113 ILE A O 1
ATOM 916 N N . GLU A 1 114 ? 7.366 -4.505 -18.828 1.00 76.06 114 GLU A N 1
ATOM 917 C CA . GLU A 1 114 ? 6.632 -3.416 -18.185 1.00 76.06 114 GLU A CA 1
ATOM 918 C C . GLU A 1 114 ? 5.102 -3.573 -18.178 1.00 76.06 114 GLU A C 1
ATOM 920 O O . GLU A 1 114 ? 4.383 -2.770 -17.610 1.00 76.06 114 GLU A O 1
ATOM 925 N N . VAL A 1 115 ? 4.545 -4.680 -18.659 1.00 83.69 115 VAL A N 1
ATOM 926 C CA . VAL A 1 115 ? 3.099 -4.938 -18.551 1.00 83.69 115 VAL A CA 1
ATOM 927 C C . VAL A 1 115 ? 2.706 -5.323 -17.118 1.00 83.69 115 VAL A C 1
ATOM 929 O O . VAL A 1 115 ? 3.352 -6.178 -16.502 1.00 83.69 115 VAL A O 1
ATOM 932 N N . ALA A 1 116 ? 1.629 -4.726 -16.592 1.00 88.38 116 ALA A N 1
ATOM 933 C CA . ALA A 1 116 ? 1.022 -5.115 -15.317 1.00 88.38 116 ALA A CA 1
ATOM 934 C C . ALA A 1 116 ? 0.619 -6.594 -15.347 1.00 88.38 116 ALA A C 1
ATOM 936 O O . ALA A 1 116 ? -0.048 -7.034 -16.283 1.00 88.38 116 ALA A O 1
ATOM 937 N N . LEU A 1 117 ? 0.997 -7.364 -14.327 1.00 88.94 117 LEU A N 1
ATOM 938 C CA . LEU A 1 117 ? 0.675 -8.787 -14.263 1.00 88.94 117 LEU A CA 1
ATOM 939 C C . LEU A 1 117 ? -0.625 -9.033 -13.494 1.00 88.94 117 LEU A C 1
ATOM 941 O O . LEU A 1 117 ? -0.928 -8.359 -12.505 1.00 88.94 117 LEU A O 1
ATOM 945 N N . HIS A 1 118 ? -1.376 -10.038 -13.944 1.00 92.88 118 HIS A N 1
ATOM 946 C CA . HIS A 1 118 ? -2.494 -10.575 -13.180 1.00 92.88 118 HIS A CA 1
ATOM 947 C C . HIS A 1 118 ? -1.996 -11.201 -11.866 1.00 92.88 118 HIS A C 1
ATOM 949 O O . HIS A 1 118 ? -0.899 -11.763 -11.792 1.00 92.88 118 HIS A O 1
ATOM 955 N N . SER A 1 119 ? -2.829 -11.110 -10.832 1.00 93.75 119 SER A N 1
ATOM 956 C CA . SER A 1 119 ? -2.630 -11.759 -9.542 1.00 93.75 119 SER A CA 1
ATOM 957 C C . SER A 1 119 ? -3.920 -12.491 -9.187 1.00 93.75 119 SER A C 1
ATOM 959 O O . SER A 1 119 ? -4.967 -11.855 -9.257 1.00 93.75 119 SER A O 1
ATOM 961 N N . PRO A 1 120 ? -3.867 -13.748 -8.713 1.00 94.38 120 PRO A N 1
ATOM 962 C CA . PRO A 1 120 ? -5.048 -14.438 -8.191 1.00 94.38 120 PRO A CA 1
ATOM 963 C C . PRO A 1 120 ? -5.690 -13.728 -6.990 1.00 94.38 120 PRO A C 1
ATOM 965 O O . PRO A 1 120 ? -6.831 -14.012 -6.637 1.00 94.38 120 PRO A O 1
ATOM 968 N N . CYS A 1 121 ? -4.964 -12.810 -6.343 1.00 94.38 121 CYS A N 1
ATOM 969 C CA . CYS A 1 121 ? -5.496 -11.956 -5.292 1.00 94.38 121 CYS A CA 1
ATOM 970 C C . CYS A 1 121 ? -5.921 -10.595 -5.845 1.00 94.38 121 CYS A C 1
ATOM 972 O O . CYS A 1 121 ? -5.077 -9.852 -6.360 1.00 94.38 121 CYS A O 1
ATOM 974 N N . ILE A 1 122 ? -7.201 -10.245 -5.659 1.00 91.62 122 ILE A N 1
ATOM 975 C CA . ILE A 1 122 ? -7.813 -9.016 -6.190 1.00 91.62 122 ILE A CA 1
ATOM 976 C C . ILE A 1 122 ? -7.093 -7.752 -5.715 1.00 91.62 122 ILE A C 1
ATOM 978 O O . ILE A 1 122 ? -6.802 -6.865 -6.511 1.00 91.62 122 ILE A O 1
ATOM 982 N N . SER A 1 123 ? -6.696 -7.709 -4.441 1.00 91.31 123 SER A N 1
ATOM 983 C CA . SER A 1 123 ? -5.982 -6.569 -3.858 1.00 91.31 123 SER A CA 1
ATOM 984 C C . SER A 1 123 ? -4.580 -6.371 -4.437 1.00 91.31 123 SER A C 1
ATOM 986 O O . SER A 1 123 ? -4.010 -5.296 -4.287 1.00 91.31 123 SER A O 1
ATOM 988 N N . HIS A 1 124 ? -4.004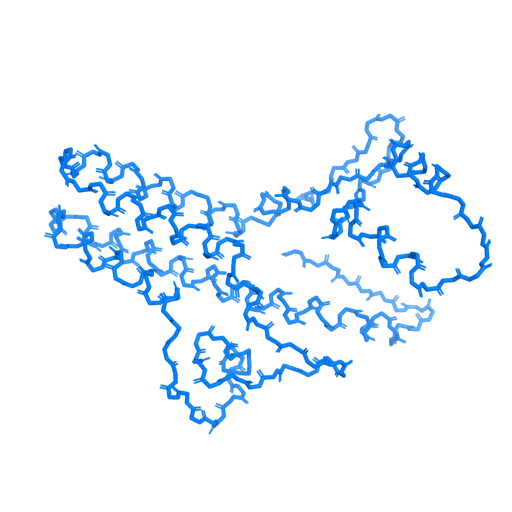 -7.390 -5.079 1.00 93.94 124 HIS A N 1
ATOM 989 C CA . HIS A 1 124 ? -2.660 -7.343 -5.658 1.00 93.94 124 HIS A CA 1
ATOM 990 C C . HIS A 1 124 ? -2.662 -7.341 -7.191 1.00 93.94 124 HIS A C 1
ATOM 992 O O . HIS A 1 124 ? -1.593 -7.308 -7.807 1.00 93.94 124 HIS A O 1
ATOM 998 N N . CYS A 1 125 ? -3.832 -7.398 -7.829 1.00 92.06 125 CYS A N 1
ATOM 999 C CA . CYS A 1 125 ? -3.920 -7.387 -9.279 1.00 92.06 125 CYS A CA 1
ATOM 1000 C C . CYS A 1 125 ? -3.862 -5.947 -9.796 1.00 92.06 125 CYS A C 1
ATOM 1002 O O . CYS A 1 125 ? -4.837 -5.203 -9.733 1.00 92.06 125 CYS A O 1
ATOM 1004 N N . LEU A 1 126 ? -2.712 -5.558 -10.351 1.00 90.19 126 LEU A N 1
ATOM 1005 C CA . LEU A 1 126 ? -2.560 -4.237 -10.966 1.00 90.19 126 LEU A CA 1
ATOM 1006 C C . LEU A 1 126 ? -3.511 -4.048 -12.149 1.00 90.19 126 LEU A C 1
ATOM 1008 O O . LEU A 1 126 ? -4.073 -2.973 -12.299 1.00 90.19 126 LEU A O 1
ATOM 1012 N N . GLN A 1 127 ? -3.733 -5.090 -12.956 1.00 89.19 127 GLN A N 1
ATOM 1013 C CA . GLN A 1 127 ? -4.695 -5.022 -14.060 1.00 89.19 127 GLN A CA 1
ATOM 1014 C C . GLN A 1 127 ? -6.107 -4.704 -13.549 1.00 89.19 127 GLN A C 1
ATOM 1016 O O . GLN A 1 127 ? -6.789 -3.879 -14.146 1.00 89.19 127 GLN A O 1
ATOM 1021 N N . GLN A 1 128 ? -6.517 -5.294 -12.419 1.00 89.81 128 GLN A N 1
ATOM 1022 C CA . GLN A 1 128 ? -7.803 -4.999 -11.787 1.00 89.81 128 GLN A CA 1
ATOM 1023 C C . GLN A 1 128 ? -7.867 -3.557 -11.280 1.00 89.81 128 GLN A C 1
ATOM 1025 O O . GLN A 1 128 ? -8.890 -2.906 -11.436 1.00 89.81 128 GLN A O 1
ATOM 1030 N N . ALA A 1 129 ? -6.778 -3.042 -10.702 1.00 86.56 129 ALA A N 1
ATOM 1031 C CA . ALA A 1 129 ? -6.713 -1.661 -10.220 1.00 86.56 129 ALA A CA 1
ATOM 1032 C C . ALA A 1 129 ? -6.854 -0.608 -11.340 1.00 86.56 129 ALA A C 1
ATOM 1034 O O . ALA A 1 129 ? -7.123 0.554 -11.048 1.00 86.56 129 ALA A O 1
ATOM 1035 N N . PHE A 1 130 ? -6.665 -1.009 -12.601 1.00 83.81 130 PHE A N 1
ATOM 1036 C CA . PHE A 1 130 ? -6.865 -0.180 -13.792 1.00 83.81 130 PHE A CA 1
ATOM 1037 C C . PHE A 1 130 ? -8.067 -0.628 -14.637 1.00 83.81 130 PHE A C 1
ATOM 1039 O O . PHE A 1 130 ? -8.108 -0.316 -15.824 1.00 83.81 130 PHE A O 1
ATOM 1046 N N . ASP A 1 131 ? -8.999 -1.394 -14.060 1.00 84.38 131 ASP A N 1
ATOM 1047 C CA . ASP A 1 131 ? -10.212 -1.895 -14.725 1.00 84.38 131 ASP A CA 1
ATOM 1048 C C . ASP A 1 131 ? -9.949 -2.698 -16.019 1.00 84.38 131 ASP A C 1
ATOM 1050 O O . ASP A 1 131 ? -10.788 -2.780 -16.912 1.00 84.38 131 ASP A O 1
ATOM 1054 N N . ASN A 1 132 ? -8.777 -3.333 -16.108 1.00 87.00 132 ASN A N 1
ATOM 1055 C CA . ASN A 1 132 ? -8.292 -4.069 -17.280 1.00 87.00 132 ASN A CA 1
ATOM 1056 C C . ASN A 1 132 ? -8.155 -5.584 -17.030 1.00 87.00 132 ASN A C 1
ATOM 1058 O O . ASN A 1 132 ? -7.485 -6.279 -17.796 1.00 87.00 132 ASN A O 1
ATOM 1062 N N . CYS A 1 133 ? -8.740 -6.113 -15.951 1.00 91.19 133 CYS A N 1
ATOM 1063 C CA . CYS A 1 133 ? -8.694 -7.539 -15.619 1.00 91.19 133 CYS A CA 1
ATOM 1064 C C . CYS A 1 133 ? -10.084 -8.172 -15.731 1.00 91.19 133 CYS A C 1
ATOM 1066 O O . CYS A 1 133 ? -11.015 -7.734 -15.067 1.00 91.19 133 CYS A O 1
ATOM 1068 N N . ASN A 1 134 ? -10.195 -9.242 -16.523 1.00 92.31 134 ASN A N 1
ATOM 1069 C CA . ASN A 1 134 ? -11.411 -10.061 -16.651 1.00 92.31 134 ASN A CA 1
ATOM 1070 C C . ASN A 1 134 ? -11.221 -11.483 -16.090 1.00 92.31 134 ASN A C 1
ATOM 1072 O O . ASN A 1 134 ? -12.006 -12.379 -16.389 1.00 92.31 134 ASN A O 1
ATOM 1076 N N . LEU A 1 135 ? -10.130 -11.716 -15.357 1.00 94.50 135 LEU A N 1
ATOM 1077 C CA . LEU A 1 135 ? -9.798 -13.015 -14.775 1.00 94.50 135 LEU A CA 1
ATOM 1078 C C . LEU A 1 135 ? -10.318 -13.107 -13.338 1.00 94.50 135 LEU A C 1
ATOM 1080 O O . LEU A 1 135 ? -10.443 -12.095 -12.647 1.00 94.50 135 LEU A O 1
ATOM 1084 N N . ASP A 1 136 ? -10.578 -14.330 -12.881 1.00 95.06 136 ASP A N 1
ATOM 1085 C CA . ASP A 1 136 ? -11.028 -14.584 -11.514 1.00 95.06 136 ASP A CA 1
ATOM 1086 C C . ASP A 1 136 ? -9.930 -14.301 -10.481 1.00 95.06 136 ASP A C 1
ATOM 1088 O O . ASP A 1 136 ? -8.740 -14.508 -10.725 1.00 95.06 136 ASP A O 1
ATOM 1092 N N . HIS A 1 137 ? -10.353 -13.883 -9.286 1.00 95.31 137 HIS A N 1
ATOM 1093 C CA . HIS A 1 137 ? -9.465 -13.585 -8.163 1.00 95.31 137 HIS A CA 1
ATOM 1094 C C . HIS A 1 137 ? -9.849 -14.411 -6.920 1.00 95.31 137 HIS A C 1
ATOM 1096 O O . HIS A 1 137 ? -10.440 -13.871 -5.982 1.00 95.31 137 HIS A O 1
ATOM 1102 N N . PRO A 1 138 ? -9.569 -15.728 -6.899 1.00 95.38 138 PRO A N 1
ATOM 1103 C CA . PRO A 1 138 ? -10.018 -16.616 -5.825 1.00 95.38 138 PRO A CA 1
ATOM 1104 C C . PRO A 1 138 ? -9.259 -16.426 -4.502 1.00 95.38 138 PRO A C 1
ATOM 1106 O O . PRO A 1 138 ? -9.682 -16.953 -3.473 1.00 95.38 138 PRO A O 1
ATOM 1109 N N . GLU A 1 139 ? -8.126 -15.718 -4.502 1.00 94.75 139 GLU A N 1
ATOM 1110 C CA . GLU A 1 139 ? -7.275 -15.580 -3.322 1.00 94.75 139 GLU A CA 1
ATOM 1111 C C . GLU A 1 139 ? -7.545 -14.290 -2.540 1.00 94.75 139 GLU A C 1
ATOM 1113 O O . GLU A 1 139 ? -7.617 -13.185 -3.083 1.00 94.75 139 GLU A O 1
ATOM 1118 N N . ILE A 1 140 ? -7.577 -14.417 -1.214 1.00 90.94 140 ILE A N 1
ATOM 1119 C CA . ILE A 1 140 ? -7.628 -13.284 -0.289 1.00 90.94 140 ILE A CA 1
ATOM 1120 C C . ILE A 1 140 ? -6.267 -13.165 0.393 1.00 90.94 140 ILE A C 1
ATOM 1122 O O . ILE A 1 140 ? -5.796 -14.091 1.060 1.00 90.94 140 ILE A O 1
ATOM 1126 N N . CYS A 1 141 ? -5.613 -12.013 0.241 1.00 92.50 141 CYS A N 1
ATOM 1127 C CA . CYS A 1 141 ? -4.366 -11.750 0.943 1.00 92.50 141 CYS A CA 1
ATOM 1128 C C . CYS A 1 141 ? -4.649 -11.531 2.430 1.00 92.50 141 CYS A C 1
ATOM 1130 O O . CYS A 1 141 ? -5.316 -10.569 2.802 1.00 92.50 141 CYS A O 1
ATOM 1132 N N . LYS A 1 142 ? -4.059 -12.374 3.283 1.00 91.19 142 LYS A N 1
ATOM 1133 C CA . LYS A 1 142 ? -4.191 -12.269 4.743 1.00 91.19 142 LYS A CA 1
ATOM 1134 C C . LYS A 1 142 ? -3.711 -10.925 5.291 1.00 91.19 142 LYS A C 1
ATOM 1136 O O . LYS A 1 142 ? -4.274 -10.437 6.259 1.00 91.19 142 LYS A O 1
ATOM 1141 N N . ASP A 1 143 ? -2.679 -10.326 4.700 1.00 90.06 143 ASP A N 1
ATOM 1142 C CA . ASP A 1 143 ? -2.171 -9.031 5.162 1.00 90.06 143 ASP A CA 1
ATOM 1143 C C . ASP A 1 143 ? -3.053 -7.857 4.714 1.00 90.06 143 ASP A C 1
ATOM 1145 O O . ASP A 1 143 ? -3.233 -6.915 5.483 1.00 90.06 143 ASP A O 1
ATOM 1149 N N . CYS A 1 144 ? -3.671 -7.933 3.529 1.00 89.94 144 CYS A N 1
ATOM 1150 C CA . CYS A 1 144 ? -4.722 -6.990 3.134 1.00 89.94 144 CYS A CA 1
ATOM 1151 C C . CYS A 1 144 ? -5.960 -7.140 4.027 1.00 89.94 144 CYS A C 1
ATOM 1153 O O . CYS A 1 144 ? -6.514 -6.145 4.486 1.00 89.94 144 CYS A O 1
ATOM 1155 N N . ASP A 1 145 ? -6.358 -8.377 4.320 1.00 90.31 145 ASP A N 1
ATOM 1156 C CA . ASP A 1 145 ? -7.533 -8.699 5.132 1.00 90.31 145 ASP A CA 1
ATOM 1157 C C . ASP A 1 145 ? -7.412 -8.213 6.588 1.00 90.31 145 ASP A C 1
ATOM 1159 O O . ASP A 1 145 ? -8.391 -7.770 7.193 1.00 90.31 145 ASP A O 1
ATOM 1163 N N . LYS A 1 146 ? -6.187 -8.171 7.135 1.00 90.00 146 LYS A N 1
ATOM 1164 C CA . LYS A 1 146 ? -5.914 -7.575 8.456 1.00 90.00 146 LYS A CA 1
ATOM 1165 C C . LYS A 1 146 ? -6.394 -6.129 8.568 1.00 90.00 146 LYS A C 1
ATOM 1167 O O . LYS A 1 146 ? -6.827 -5.736 9.647 1.00 90.00 146 LYS A O 1
ATOM 1172 N N . LEU A 1 147 ? -6.347 -5.344 7.486 1.00 89.38 147 LEU A N 1
ATOM 1173 C CA . LEU A 1 147 ? -6.853 -3.970 7.497 1.00 89.38 147 LEU A CA 1
ATOM 1174 C C . LEU A 1 147 ? -8.371 -3.948 7.726 1.00 89.38 147 LEU A C 1
ATOM 1176 O O . LEU A 1 147 ? -8.857 -3.223 8.588 1.00 89.38 147 LEU A O 1
ATOM 1180 N N . PHE A 1 148 ? -9.121 -4.777 7.001 1.00 90.06 148 PHE A N 1
ATOM 1181 C CA . PHE A 1 148 ? -10.578 -4.870 7.134 1.00 90.06 148 PHE A CA 1
ATOM 1182 C C . PHE A 1 148 ? -10.992 -5.456 8.487 1.00 90.06 148 PHE A C 1
ATOM 1184 O O . PHE A 1 148 ? -11.924 -4.964 9.128 1.00 90.06 148 PHE A O 1
ATOM 1191 N N . THR A 1 149 ? -10.244 -6.453 8.960 1.00 91.19 149 THR A N 1
ATOM 1192 C CA . THR A 1 149 ? -10.419 -7.035 10.294 1.00 91.19 149 THR A CA 1
ATOM 1193 C C . THR A 1 149 ? -10.184 -5.991 11.388 1.00 91.19 149 THR A C 1
ATOM 1195 O O . THR A 1 149 ? -10.975 -5.901 12.323 1.00 91.19 149 THR A O 1
ATOM 1198 N N . LEU A 1 150 ? -9.153 -5.146 11.260 1.00 91.19 150 LEU A N 1
ATOM 1199 C CA . LEU A 1 150 ? -8.895 -4.045 12.191 1.00 91.19 150 LEU A CA 1
ATOM 1200 C C . LEU A 1 150 ? -10.093 -3.094 12.280 1.00 91.19 150 LEU A C 1
ATOM 1202 O O . LEU A 1 150 ? -10.542 -2.799 13.382 1.00 91.19 150 LEU A O 1
ATOM 1206 N N . PHE A 1 151 ? -10.629 -2.630 11.149 1.00 92.75 151 PHE A N 1
ATOM 1207 C CA . PHE A 1 151 ? -11.776 -1.713 11.154 1.00 92.75 151 PHE A CA 1
ATOM 1208 C C . PHE A 1 151 ? -13.050 -2.349 11.709 1.00 92.75 151 PHE A C 1
ATOM 1210 O O . PHE A 1 151 ? -13.814 -1.668 12.390 1.00 92.75 151 PHE A O 1
ATOM 1217 N N . SER A 1 152 ? -13.260 -3.643 11.462 1.00 91.94 152 SER A N 1
ATOM 1218 C CA . SER A 1 152 ? -14.378 -4.392 12.048 1.00 91.94 152 SER A CA 1
ATOM 1219 C C . SER A 1 152 ? -14.243 -4.452 13.571 1.00 91.94 152 SER A C 1
ATOM 1221 O O . SER A 1 152 ? -15.150 -4.031 14.283 1.00 91.94 152 SER A O 1
ATOM 1223 N N . ASN A 1 153 ? -13.057 -4.818 14.070 1.00 90.19 153 ASN A N 1
ATOM 1224 C CA . ASN A 1 153 ? -12.762 -4.823 15.503 1.00 90.19 153 ASN A CA 1
ATOM 1225 C C . ASN A 1 153 ? -12.914 -3.428 16.126 1.00 90.19 153 ASN A C 1
ATOM 1227 O O . ASN A 1 153 ? -13.428 -3.309 17.232 1.00 90.19 153 ASN A O 1
ATOM 1231 N N . LEU A 1 154 ? -12.474 -2.365 15.445 1.00 90.94 154 LEU A N 1
ATOM 1232 C CA . LEU A 1 154 ? -12.627 -0.999 15.951 1.00 90.94 154 LEU A CA 1
ATOM 1233 C C . LEU A 1 154 ? -14.105 -0.639 16.116 1.00 90.94 154 LEU A C 1
ATOM 1235 O O . LEU A 1 154 ? -14.477 -0.204 17.197 1.00 90.94 154 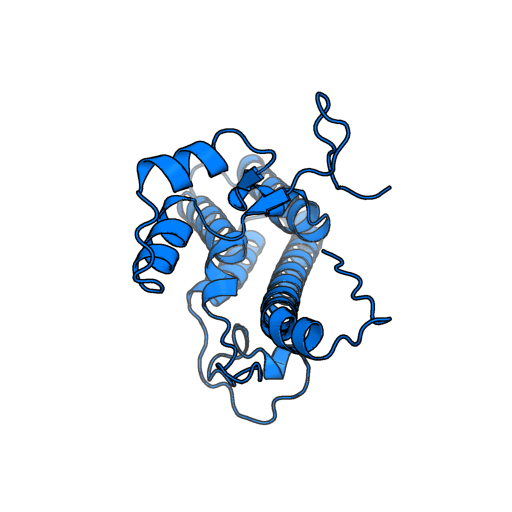LEU A O 1
ATOM 1239 N N . LYS A 1 155 ? -14.949 -0.893 15.108 1.00 91.81 155 LYS A N 1
ATOM 1240 C CA . LYS A 1 155 ? -16.400 -0.627 15.168 1.00 91.81 155 LYS A CA 1
ATOM 1241 C C . LYS A 1 155 ? -17.123 -1.438 16.247 1.00 91.81 155 LYS A C 1
ATOM 1243 O O . LYS A 1 155 ? -18.123 -0.988 16.781 1.00 91.81 155 LYS A O 1
ATOM 1248 N N . GLU A 1 156 ? -16.632 -2.625 16.586 1.00 90.19 156 GLU A N 1
ATOM 1249 C CA . GLU A 1 156 ? -17.196 -3.419 17.686 1.00 90.19 156 GLU A CA 1
ATOM 1250 C C . GLU A 1 156 ? -16.810 -2.892 19.077 1.00 90.19 156 GLU A C 1
ATOM 1252 O O . GLU A 1 156 ? -17.457 -3.236 20.064 1.00 90.19 156 GLU A O 1
ATOM 1257 N N . ASN A 1 157 ? -15.739 -2.097 19.173 1.00 87.75 157 ASN A N 1
ATOM 1258 C CA . ASN A 1 157 ? -15.127 -1.696 20.444 1.00 87.75 157 ASN A CA 1
ATOM 1259 C C . ASN A 1 157 ? -15.168 -0.185 20.715 1.00 87.75 157 ASN A C 1
ATOM 1261 O O . ASN A 1 157 ? -14.668 0.243 21.756 1.00 87.75 157 ASN A O 1
ATOM 1265 N N . VAL A 1 158 ? -15.725 0.619 19.810 1.00 89.00 158 VAL A N 1
ATOM 1266 C CA . VAL A 1 158 ? -15.948 2.056 2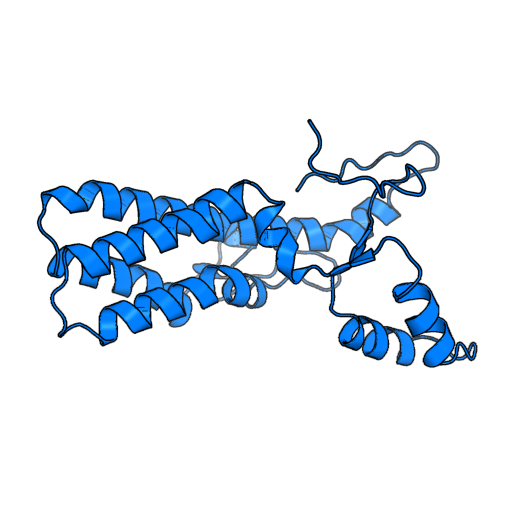0.017 1.00 89.00 158 VAL A CA 1
ATOM 1267 C C . VAL A 1 158 ? -17.425 2.388 19.858 1.00 89.00 158 VAL A C 1
ATOM 1269 O O . VAL A 1 158 ? -18.168 1.652 19.213 1.00 89.00 158 VAL A O 1
ATOM 1272 N N . ASP A 1 159 ? -17.846 3.508 20.437 1.00 90.62 159 ASP A N 1
ATOM 1273 C CA . ASP A 1 159 ? -19.224 3.970 20.319 1.00 90.62 159 ASP A CA 1
ATOM 1274 C C . ASP A 1 159 ? -19.586 4.335 18.873 1.00 90.62 159 ASP A C 1
ATOM 1276 O O . ASP A 1 159 ? -18.748 4.766 18.071 1.00 90.62 159 ASP A O 1
ATOM 1280 N N . SER A 1 160 ? -20.877 4.214 18.550 1.00 93.25 160 SER A N 1
ATOM 1281 C CA . SER A 1 160 ? -21.395 4.432 17.195 1.00 93.25 160 SER A CA 1
ATOM 1282 C C . SER A 1 160 ? -21.110 5.827 16.638 1.00 93.25 160 SER A C 1
ATOM 1284 O O . SER A 1 160 ? -21.091 6.000 15.421 1.00 93.25 160 SER A O 1
ATOM 1286 N N . GLU A 1 161 ? -20.863 6.815 17.505 1.00 94.94 161 GLU A N 1
ATOM 1287 C CA . GLU A 1 161 ? -20.476 8.173 17.104 1.00 94.94 161 GLU A CA 1
ATOM 1288 C C . GLU A 1 161 ? -19.166 8.218 16.295 1.00 94.94 161 GLU A C 1
ATOM 1290 O O . GLU A 1 161 ? -18.990 9.106 15.468 1.00 94.94 161 GLU A O 1
ATOM 1295 N N . PHE A 1 162 ? -18.274 7.231 16.450 1.00 92.56 162 PHE A N 1
ATOM 1296 C CA . PHE A 1 162 ? -17.002 7.162 15.719 1.00 92.56 162 PHE A CA 1
ATOM 1297 C C . PHE A 1 162 ? -17.078 6.342 14.424 1.00 92.56 162 PHE A C 1
ATOM 1299 O O . PHE A 1 162 ? -16.095 6.259 13.683 1.00 92.56 162 PHE A O 1
ATOM 1306 N N . HIS A 1 163 ? -18.216 5.705 14.128 1.00 94.31 163 HIS A N 1
ATOM 1307 C CA . HIS A 1 163 ? -18.326 4.779 12.997 1.00 94.31 163 HIS A CA 1
ATOM 1308 C C . HIS A 1 163 ? -18.155 5.469 11.644 1.00 94.31 163 HIS A C 1
ATOM 1310 O O . HIS A 1 163 ? -17.549 4.883 10.745 1.00 94.31 163 HIS A O 1
ATOM 1316 N N . GLU A 1 164 ? -18.650 6.699 11.502 1.00 95.62 164 GLU A N 1
ATOM 1317 C CA . GLU A 1 164 ? -18.488 7.487 10.278 1.00 95.62 164 GLU A CA 1
ATOM 1318 C C . GLU A 1 164 ? -17.010 7.817 10.033 1.00 95.62 164 GLU A C 1
ATOM 1320 O O . GLU A 1 164 ? -16.484 7.520 8.961 1.00 95.62 164 GLU A O 1
ATOM 1325 N N . SER A 1 165 ? -16.295 8.291 11.061 1.00 94.44 165 SER A N 1
ATOM 1326 C CA . SER A 1 165 ? -14.851 8.541 10.975 1.00 94.44 165 SER A CA 1
ATOM 1327 C C . SER A 1 165 ? -14.058 7.270 10.665 1.00 94.44 165 SER A C 1
ATOM 1329 O O . SER A 1 165 ? -13.119 7.302 9.877 1.00 94.44 165 SER A O 1
ATOM 1331 N N . LEU A 1 166 ? -14.442 6.123 11.236 1.00 94.81 166 LEU A N 1
ATOM 1332 C CA . LEU A 1 166 ? -13.806 4.840 10.922 1.00 94.81 166 LEU A CA 1
ATOM 1333 C C . LEU A 1 166 ? -14.017 4.425 9.461 1.00 94.81 166 LEU A C 1
ATOM 1335 O O . LEU A 1 166 ? -13.096 3.885 8.851 1.00 94.81 166 LEU A O 1
ATOM 1339 N N . ILE A 1 167 ? -15.198 4.672 8.886 1.00 94.06 167 ILE A N 1
ATOM 1340 C CA . ILE A 1 167 ? -15.452 4.442 7.455 1.00 94.06 167 ILE A CA 1
ATOM 1341 C C . ILE A 1 167 ? -14.576 5.370 6.609 1.00 94.06 167 ILE A C 1
ATOM 1343 O O . ILE A 1 167 ? -13.962 4.919 5.642 1.00 94.06 167 ILE A O 1
ATOM 1347 N N . GLU A 1 168 ? -14.469 6.644 6.985 1.00 95.12 168 GLU A N 1
ATOM 1348 C CA . GLU A 1 168 ? -13.626 7.608 6.279 1.00 95.12 168 GLU A CA 1
ATOM 1349 C C . GLU A 1 168 ? -12.148 7.194 6.300 1.00 95.12 168 GLU A C 1
ATOM 1351 O O . GLU A 1 168 ? -11.515 7.114 5.246 1.00 95.12 168 GLU A O 1
ATOM 1356 N N . TYR A 1 169 ? -11.614 6.835 7.469 1.00 94.38 169 TYR A N 1
ATOM 1357 C CA . TYR A 1 169 ? -10.242 6.345 7.611 1.00 94.38 169 TYR A CA 1
ATOM 1358 C C . TYR A 1 169 ? -9.998 5.082 6.786 1.00 94.38 169 TYR A C 1
ATOM 1360 O O . TYR A 1 169 ? -8.961 4.953 6.136 1.00 94.38 169 TYR A O 1
ATOM 1368 N N . GLN A 1 170 ? -10.957 4.155 6.766 1.00 94.06 170 GLN A N 1
ATOM 1369 C CA . GLN A 1 170 ? -10.858 2.951 5.950 1.00 94.06 170 GLN A CA 1
ATOM 1370 C C . GLN A 1 170 ? -10.769 3.294 4.460 1.00 94.06 170 GLN A C 1
ATOM 1372 O O . GLN A 1 170 ? -9.877 2.800 3.770 1.00 94.06 170 GLN A O 1
ATOM 1377 N N . ASN A 1 171 ? -11.636 4.183 3.974 1.00 91.88 171 ASN A N 1
ATOM 1378 C CA . ASN A 1 171 ? -11.636 4.628 2.581 1.00 91.88 171 ASN A CA 1
ATOM 1379 C C . ASN A 1 171 ? -10.339 5.355 2.208 1.00 91.88 171 ASN A C 1
ATOM 1381 O O . ASN A 1 171 ? -9.781 5.115 1.138 1.00 91.88 171 ASN A O 1
ATOM 1385 N N . GLN A 1 172 ? -9.816 6.194 3.101 1.00 91.88 172 GLN A N 1
ATOM 1386 C CA . GLN A 1 172 ? -8.536 6.880 2.923 1.00 91.88 172 GLN A CA 1
ATOM 1387 C C . GLN A 1 172 ? -7.366 5.893 2.796 1.00 91.88 172 GLN A C 1
ATOM 1389 O O . GLN A 1 172 ? -6.494 6.069 1.944 1.00 91.88 172 GLN A O 1
ATOM 1394 N N . LEU A 1 173 ? -7.357 4.819 3.590 1.00 91.31 173 LEU A N 1
ATOM 1395 C CA . LEU A 1 173 ? -6.326 3.782 3.499 1.00 91.31 173 LEU A CA 1
ATOM 1396 C C . LEU A 1 173 ? -6.482 2.900 2.253 1.00 91.31 173 LEU A C 1
ATOM 1398 O O . LEU A 1 173 ? -5.476 2.531 1.648 1.00 91.31 173 LEU A O 1
ATOM 1402 N N . ILE A 1 174 ? -7.711 2.620 1.810 1.00 89.94 174 ILE A N 1
ATOM 1403 C CA . ILE A 1 174 ? -7.966 1.957 0.519 1.00 89.94 174 ILE A CA 1
ATOM 1404 C C . ILE A 1 174 ? -7.462 2.833 -0.634 1.00 89.94 174 ILE A C 1
ATOM 1406 O O . ILE A 1 174 ? -6.770 2.344 -1.529 1.00 89.94 174 ILE A O 1
ATOM 1410 N N . TYR A 1 175 ? -7.731 4.139 -0.592 1.00 88.25 175 TYR A N 1
ATOM 1411 C CA . TYR A 1 175 ? -7.211 5.084 -1.577 1.00 88.25 175 TYR A CA 1
ATOM 1412 C C . TYR A 1 175 ? -5.677 5.117 -1.574 1.00 88.25 175 TYR A C 1
ATOM 1414 O O . TYR A 1 175 ? -5.055 5.125 -2.635 1.00 88.25 175 TYR A O 1
ATOM 1422 N N . LEU A 1 176 ? -5.041 5.070 -0.401 1.00 87.44 176 LEU A N 1
ATOM 1423 C CA . LEU A 1 176 ? -3.585 4.970 -0.299 1.00 87.44 176 LEU A CA 1
ATOM 1424 C C . LEU A 1 176 ? -3.042 3.689 -0.954 1.00 87.44 176 LEU A C 1
ATOM 1426 O O . LEU A 1 176 ? -2.025 3.738 -1.648 1.00 87.44 176 LEU A O 1
ATOM 1430 N N . MET A 1 177 ? -3.719 2.550 -0.787 1.00 89.06 177 MET A N 1
ATOM 1431 C CA . MET A 1 177 ? -3.357 1.310 -1.483 1.00 89.06 177 MET A CA 1
ATOM 1432 C C . MET A 1 177 ? -3.482 1.470 -3.006 1.00 89.06 177 MET A C 1
ATOM 1434 O O . MET A 1 177 ? -2.560 1.102 -3.734 1.00 89.06 177 MET A O 1
ATOM 1438 N N . ALA A 1 178 ? -4.552 2.096 -3.502 1.00 85.94 178 ALA A N 1
ATOM 1439 C CA . ALA A 1 178 ? -4.703 2.402 -4.927 1.00 85.94 178 ALA A CA 1
ATOM 1440 C C . ALA A 1 178 ? -3.603 3.353 -5.442 1.00 85.94 178 ALA A C 1
ATOM 1442 O O . ALA A 1 178 ? -3.038 3.138 -6.516 1.00 85.94 178 ALA A O 1
ATOM 1443 N N . HIS A 1 179 ? -3.225 4.361 -4.651 1.00 85.25 179 HIS A N 1
ATOM 1444 C CA . HIS A 1 179 ? -2.097 5.240 -4.955 1.00 85.25 179 HIS A CA 1
ATOM 1445 C C . HIS A 1 179 ? -0.784 4.446 -5.067 1.00 85.25 179 HIS A C 1
ATOM 1447 O O . HIS A 1 179 ? -0.047 4.616 -6.039 1.00 85.25 179 HIS A O 1
ATOM 1453 N N . HIS A 1 180 ? -0.508 3.525 -4.137 1.00 85.69 180 HIS A N 1
ATOM 1454 C CA . HIS A 1 180 ? 0.653 2.635 -4.230 1.00 85.69 180 HIS A CA 1
ATOM 1455 C C . HIS A 1 180 ? 0.610 1.740 -5.474 1.00 85.69 180 HIS A C 1
ATOM 1457 O O . HIS A 1 180 ? 1.643 1.563 -6.118 1.00 85.69 180 HIS A O 1
ATOM 1463 N N . ALA A 1 181 ? -0.563 1.220 -5.845 1.00 85.38 181 ALA A N 1
ATOM 1464 C CA . ALA A 1 181 ? -0.748 0.445 -7.069 1.00 85.38 181 ALA A CA 1
ATOM 1465 C C . ALA A 1 181 ? -0.366 1.245 -8.316 1.00 85.38 181 ALA A C 1
ATOM 1467 O O . ALA A 1 181 ? 0.505 0.832 -9.090 1.00 85.38 181 ALA A O 1
ATOM 1468 N N . ARG A 1 182 ? -0.933 2.446 -8.448 1.00 81.81 182 ARG A N 1
ATOM 1469 C CA . ARG A 1 182 ? -0.635 3.363 -9.548 1.00 81.81 182 ARG A CA 1
ATOM 1470 C C . ARG A 1 182 ? 0.842 3.737 -9.597 1.00 81.81 182 ARG A C 1
ATOM 1472 O O . ARG A 1 182 ? 1.462 3.652 -10.653 1.00 81.81 182 ARG A O 1
ATOM 1479 N N . LYS A 1 183 ? 1.420 4.105 -8.454 1.00 83.06 183 LYS A N 1
ATOM 1480 C CA . LYS A 1 183 ? 2.828 4.493 -8.339 1.00 83.06 183 LYS A CA 1
ATOM 1481 C C . LYS A 1 183 ? 3.771 3.358 -8.728 1.00 83.06 183 LYS A C 1
ATOM 1483 O O . LYS A 1 183 ? 4.747 3.600 -9.431 1.00 83.06 183 LYS A O 1
ATOM 1488 N N . THR A 1 184 ? 3.502 2.127 -8.298 1.00 84.25 184 THR A N 1
ATOM 1489 C CA . THR A 1 184 ? 4.318 0.963 -8.679 1.00 84.25 184 THR A CA 1
ATOM 1490 C C . THR A 1 184 ? 4.281 0.727 -10.184 1.00 84.25 184 THR A C 1
ATOM 1492 O O . THR A 1 184 ? 5.331 0.520 -10.784 1.00 84.25 184 THR A O 1
ATOM 1495 N N . TYR A 1 185 ? 3.100 0.809 -10.797 1.00 81.44 185 TYR A N 1
ATOM 1496 C CA . TYR A 1 185 ? 2.955 0.633 -12.239 1.00 81.44 185 TYR A CA 1
ATOM 1497 C C . TYR A 1 185 ? 3.662 1.730 -13.044 1.00 81.44 185 TYR A C 1
ATOM 1499 O O . TYR A 1 185 ? 4.464 1.416 -13.917 1.00 81.44 185 TYR A O 1
ATOM 1507 N N . LEU A 1 186 ? 3.427 3.006 -12.719 1.00 76.31 186 LEU A N 1
ATOM 1508 C CA . LEU A 1 186 ? 4.040 4.134 -13.430 1.00 76.31 186 LEU A CA 1
ATOM 1509 C C . LEU A 1 186 ? 5.566 4.144 -13.297 1.00 76.31 186 LEU A C 1
ATOM 1511 O O . LEU A 1 186 ? 6.264 4.387 -14.274 1.00 76.31 186 LEU A O 1
ATOM 1515 N N . ASN A 1 187 ? 6.098 3.817 -12.114 1.00 76.94 187 ASN A N 1
ATOM 1516 C CA . ASN A 1 187 ? 7.546 3.689 -11.933 1.00 76.94 187 ASN A CA 1
ATOM 1517 C C . ASN A 1 187 ? 8.145 2.561 -12.777 1.00 76.94 187 ASN A C 1
ATOM 1519 O O . ASN A 1 187 ? 9.317 2.639 -13.127 1.00 76.94 187 ASN A O 1
ATOM 1523 N N . ALA A 1 188 ? 7.371 1.513 -13.064 1.00 78.44 188 ALA A N 1
ATOM 1524 C CA . ALA A 1 188 ? 7.822 0.438 -13.928 1.00 78.44 188 ALA A CA 1
ATOM 1525 C C . ALA A 1 188 ? 7.800 0.825 -15.413 1.00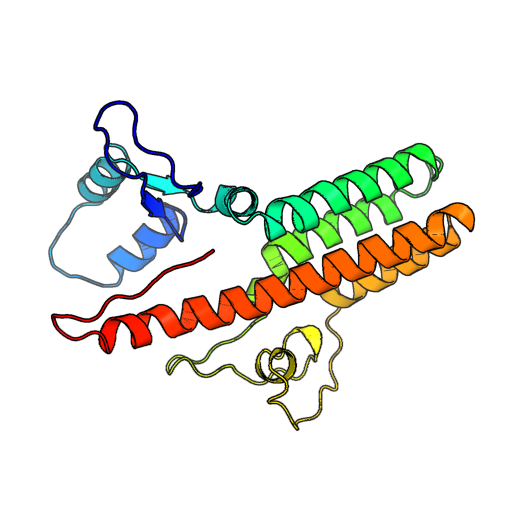 78.44 188 ALA A C 1
ATOM 1527 O O . ALA A 1 188 ? 8.610 0.267 -16.127 1.00 78.44 188 ALA A O 1
ATOM 1528 N N . GLN A 1 189 ? 6.951 1.774 -15.844 1.00 71.31 189 GLN A N 1
ATOM 1529 C CA . GLN A 1 189 ? 6.950 2.319 -17.219 1.00 71.31 189 GLN A CA 1
ATOM 1530 C C . GLN A 1 189 ? 8.074 3.330 -17.486 1.00 71.31 189 GLN A C 1
ATOM 1532 O O . GLN A 1 189 ? 8.303 3.734 -18.623 1.00 71.31 189 GLN A O 1
ATOM 1537 N N . LEU A 1 190 ? 8.723 3.830 -16.429 1.00 69.50 190 LEU A N 1
ATOM 1538 C CA . LEU A 1 190 ? 9.621 4.979 -16.530 1.00 69.50 190 LEU A CA 1
ATOM 1539 C C . LEU A 1 190 ? 10.786 4.724 -17.495 1.00 69.50 190 LEU A C 1
ATOM 1541 O O . LEU A 1 190 ? 11.169 5.629 -18.231 1.00 69.50 190 LEU A O 1
ATOM 1545 N N . ASP A 1 191 ? 11.338 3.510 -17.498 1.00 68.19 191 ASP A N 1
ATOM 1546 C CA . ASP A 1 191 ? 12.473 3.164 -18.354 1.00 68.19 191 ASP A CA 1
ATOM 1547 C C . ASP A 1 191 ? 12.062 3.125 -19.843 1.00 68.19 191 ASP A C 1
ATOM 1549 O O . ASP A 1 191 ? 12.807 3.644 -20.681 1.00 68.19 191 ASP A O 1
ATOM 1553 N N . VAL A 1 192 ? 10.874 2.604 -20.191 1.00 69.50 192 VAL A N 1
ATOM 1554 C CA . VAL A 1 192 ? 10.334 2.672 -21.566 1.00 69.50 192 VAL A CA 1
ATOM 1555 C C . VAL A 1 192 ? 10.021 4.100 -21.985 1.00 69.50 192 VAL A C 1
ATOM 1557 O O . VAL A 1 192 ? 10.424 4.501 -23.076 1.00 69.50 192 VAL A O 1
ATOM 1560 N N . GLU A 1 193 ? 9.349 4.879 -21.137 1.00 65.50 193 GLU A N 1
ATOM 1561 C CA . GLU A 1 193 ? 9.023 6.279 -21.434 1.00 65.50 193 GLU A CA 1
ATOM 1562 C C . GLU A 1 193 ? 10.301 7.089 -21.699 1.00 65.50 193 GLU A C 1
ATOM 1564 O O . GLU A 1 193 ? 10.375 7.838 -22.669 1.00 65.50 193 GLU A O 1
ATOM 1569 N N . LEU A 1 194 ? 11.358 6.875 -20.905 1.00 63.84 194 LEU A N 1
ATOM 1570 C CA . LEU A 1 194 ? 12.668 7.494 -21.125 1.00 63.84 194 LEU A CA 1
ATOM 1571 C C . LEU A 1 194 ? 13.333 7.036 -22.430 1.00 63.84 194 LEU A C 1
ATOM 1573 O O . LEU A 1 194 ? 13.952 7.852 -23.110 1.00 63.84 194 LEU A O 1
ATOM 1577 N N . ALA A 1 195 ? 13.224 5.754 -22.785 1.00 67.88 195 ALA A N 1
ATOM 1578 C CA . ALA A 1 195 ? 13.808 5.211 -24.012 1.00 67.88 195 ALA A CA 1
ATOM 1579 C C . ALA A 1 195 ? 13.115 5.713 -25.291 1.00 67.88 195 ALA A C 1
ATOM 1581 O O . ALA A 1 195 ? 13.721 5.681 -26.362 1.00 67.88 195 ALA A O 1
ATOM 1582 N N . GLN A 1 196 ? 11.863 6.164 -25.189 1.00 71.00 196 GLN A N 1
ATOM 1583 C CA . GLN A 1 196 ? 11.084 6.706 -26.304 1.00 71.00 196 GLN A CA 1
ATOM 1584 C C . GLN A 1 196 ? 11.282 8.214 -26.520 1.00 71.00 196 GLN A C 1
ATOM 1586 O O . GLN A 1 196 ? 10.822 8.740 -27.535 1.00 71.00 196 GLN A O 1
ATOM 1591 N N . LEU A 1 197 ? 11.968 8.916 -25.610 1.00 59.97 197 LEU A N 1
ATOM 1592 C CA . LEU A 1 197 ? 12.244 10.343 -25.771 1.00 59.97 197 LEU A CA 1
ATOM 1593 C C . LEU A 1 197 ? 13.202 10.585 -26.943 1.00 59.97 197 LEU A C 1
ATOM 1595 O O . LEU A 1 197 ? 14.312 10.051 -26.989 1.00 59.97 197 LEU A O 1
ATOM 1599 N N . ASP A 1 198 ? 12.788 11.445 -27.872 1.00 67.75 198 ASP A N 1
ATOM 1600 C CA . ASP A 1 198 ? 13.684 11.996 -28.884 1.00 67.75 198 ASP A CA 1
ATOM 1601 C C . ASP A 1 198 ? 14.493 13.186 -28.328 1.00 67.75 198 ASP A C 1
ATOM 1603 O O . ASP A 1 198 ? 14.372 13.570 -27.164 1.00 67.75 198 ASP A O 1
ATOM 1607 N N . MET A 1 199 ? 15.337 13.796 -29.167 1.00 61.00 199 MET A N 1
ATOM 1608 C CA . MET A 1 199 ? 16.185 14.930 -28.767 1.00 61.00 199 MET A CA 1
ATOM 1609 C C . MET A 1 199 ? 15.423 16.181 -28.295 1.00 61.00 199 MET A C 1
ATOM 1611 O O . MET A 1 199 ? 16.036 17.060 -27.692 1.00 61.00 199 MET A O 1
ATOM 1615 N N . ASN A 1 200 ? 14.120 16.267 -28.563 1.00 68.25 200 ASN A N 1
ATOM 1616 C CA . ASN A 1 200 ? 13.236 17.356 -28.150 1.00 68.25 200 ASN A CA 1
ATOM 1617 C C . ASN A 1 200 ? 12.183 16.901 -27.121 1.00 68.25 200 ASN A C 1
ATOM 1619 O O . ASN A 1 200 ? 11.407 17.726 -26.636 1.00 68.25 200 ASN A O 1
ATOM 1623 N N . GLY A 1 201 ? 12.134 15.607 -26.799 1.00 49.47 201 GLY A N 1
ATOM 1624 C CA . GLY A 1 201 ? 11.185 15.015 -25.873 1.00 49.47 201 GLY A CA 1
ATOM 1625 C C . GLY A 1 201 ? 11.437 15.462 -24.436 1.00 49.47 201 GLY A C 1
ATOM 1626 O O . GLY A 1 201 ? 12.575 15.587 -23.984 1.00 49.47 201 GLY A O 1
ATOM 1627 N N . ALA A 1 202 ? 10.356 15.672 -23.688 1.00 45.69 202 ALA A N 1
ATOM 1628 C CA . ALA A 1 202 ? 10.413 15.967 -22.264 1.00 45.69 202 ALA A CA 1
ATOM 1629 C C . ALA A 1 202 ? 9.432 15.069 -21.509 1.00 45.69 202 ALA A C 1
ATOM 1631 O O . ALA A 1 202 ? 8.272 14.944 -21.897 1.00 45.69 202 ALA A O 1
ATOM 1632 N N . LEU A 1 203 ? 9.895 14.483 -20.404 1.00 44.78 203 LEU A N 1
ATOM 1633 C CA . LEU A 1 203 ? 9.065 13.711 -19.487 1.00 44.78 203 LEU A CA 1
ATOM 1634 C C . LEU A 1 203 ? 8.843 14.514 -18.204 1.00 44.78 203 LEU A C 1
ATOM 1636 O O . LEU A 1 203 ? 9.799 14.915 -17.535 1.00 44.78 203 LEU A O 1
ATOM 1640 N N . LEU A 1 204 ? 7.580 14.732 -17.844 1.00 44.50 204 LEU A N 1
ATOM 1641 C CA . LEU A 1 204 ? 7.223 15.347 -16.571 1.00 44.50 204 LEU A CA 1
ATOM 1642 C C . LEU A 1 204 ? 7.018 14.255 -15.519 1.00 44.50 204 LEU A C 1
ATOM 1644 O O . LEU A 1 204 ? 6.020 13.540 -15.537 1.00 44.50 204 LEU A O 1
ATOM 1648 N N . ILE A 1 205 ? 7.956 14.158 -14.579 1.00 48.00 205 ILE A N 1
ATOM 1649 C CA . ILE A 1 205 ? 7.845 13.252 -13.435 1.00 48.00 205 ILE A CA 1
ATOM 1650 C C . ILE A 1 205 ? 7.090 13.978 -12.319 1.00 48.00 205 ILE A C 1
ATOM 1652 O O . ILE A 1 205 ? 7.572 14.973 -11.770 1.00 48.00 205 ILE A O 1
ATOM 1656 N N . VAL A 1 206 ? 5.903 13.473 -11.991 1.00 42.12 206 VAL A N 1
ATOM 1657 C CA . VAL A 1 206 ? 5.065 13.954 -10.884 1.00 42.12 206 VAL A CA 1
ATOM 1658 C C . VAL A 1 206 ? 4.958 12.832 -9.850 1.00 42.12 206 VAL A C 1
ATOM 1660 O O . VAL A 1 206 ? 4.791 11.674 -10.230 1.00 42.12 206 VAL A O 1
ATOM 1663 N N . ASP A 1 207 ? 5.110 13.172 -8.568 1.00 45.75 207 ASP A N 1
ATOM 1664 C CA . ASP A 1 207 ? 4.970 12.235 -7.437 1.00 45.75 207 ASP A CA 1
ATOM 1665 C C . ASP A 1 207 ? 3.500 11.919 -7.115 1.00 45.75 207 ASP A C 1
ATOM 1667 O O . ASP A 1 207 ? 2.670 12.856 -7.182 1.00 45.75 207 ASP A O 1
#

Organism: NCBI:txid44941